Protein AF-A0A2R6PD02-F1 (afdb_monomer)

Radius of gyration: 25.53 Å; Cα contacts (8 Å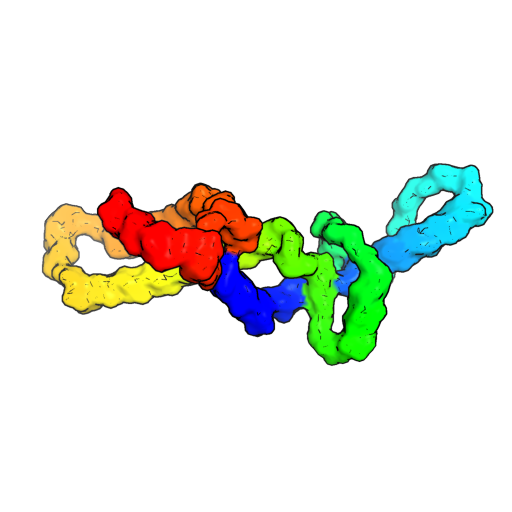, |Δi|>4): 92; chains: 1; bounding box: 47×50×81 Å

Organism: NCBI:txid98765

pLDDT: mean 80.09, std 15.16, range [42.97, 97.06]

Secondary structure (DSSP, 8-state):
-HHHHHHHIIIIIHHHHHHHSBTHHHHHHHHHHHHHHHHHHH--S---------TT--HHHHHHHTS--PPPPHHHHHHHHHS-SS--BSS-TT-HHHHHHHHHHHHHHHHHHHHHHHHHHIIIII--GGGGGSTTPPTTHHHHHHHHHHHHHHHHHHHHHHHHHHHHTTTT---S-GGGTHHHHHHHHHH-

Solvent-accessible surface area (backbone atoms only — not comparable to full-atom values): 11554 Å² total; per-residue (Å²): 108,46,69,62,49,54,53,42,36,75,78,47,45,47,64,50,42,12,69,71,37,36,37,70,37,47,49,58,57,54,51,49,52,54,52,46,52,56,49,44,75,76,40,96,62,98,70,79,90,79,82,83,76,64,93,85,60,52,75,62,40,61,57,51,49,71,52,92,68,74,92,79,56,73,65,60,59,52,52,51,68,72,42,91,60,81,59,54,38,54,68,55,81,87,34,65,69,57,42,53,52,52,51,51,51,52,51,54,52,48,50,51,53,52,47,54,52,53,51,48,50,40,56,74,74,70,53,68,71,72,57,69,74,41,93,84,50,58,87,63,41,72,59,50,54,51,52,52,53,64,67,44,48,64,60,56,45,64,72,48,43,65,57,52,54,38,43,54,69,61,70,65,74,74,80,92,54,62,79,82,70,31,67,66,50,55,57,52,66,74,73,108

Foldseek 3Di:
DQVVLVVCCVPPLQLVLLVQAFPVLQVLVVVLVVVVVVVCVVPVDPDDDDDDDDPPDDPSSPVSNPDDADDDDPVVVVVQVVPPPRGGHRHDSPHLVSVLVSVLVVQLVVQVVVCCVVVVCCVVPVDDPVVCVDPPRDDPNVVVVVVVSNVCSSVVSVVCSVVVSCVSVVVVVDDPDCVVPHPVVVVVVVVD

Sequence (192 aa):
MDLVLHLADEYVLDKVWAHLVPLSAFAASSANSSLLSASASAFNTSAHPILISDPSSSTWTNLVSYLPHPPLSPETFVSSAITSLPATSAWPRDYLLRQVISLSAITLIGIHVLYILFAYLSYRYIFNHEMMKHPKFLKNQVKLEIQTSLRAFPGMTVLTLPWFVAEARGHSKSYESVDEYGWAYLVFSIIL

Structure (mmCIF, N/CA/C/O backbone):
data_AF-A0A2R6PD02-F1
#
_entry.id   AF-A0A2R6PD02-F1
#
loop_
_atom_site.group_PDB
_atom_site.id
_atom_site.type_symbol
_atom_site.label_atom_id
_atom_site.label_alt_id
_atom_site.label_comp_id
_atom_site.label_asym_id
_atom_site.label_entity_id
_atom_site.label_seq_id
_atom_site.pdbx_PDB_ins_code
_atom_site.Cartn_x
_atom_site.Cartn_y
_atom_site.Cartn_z
_atom_site.occupancy
_atom_site.B_iso_or_equiv
_atom_site.auth_seq_id
_atom_site.auth_comp_id
_atom_site.auth_asym_id
_atom_site.auth_atom_id
_atom_site.pdbx_PDB_model_num
ATOM 1 N N . MET A 1 1 ? 8.813 -8.615 2.500 1.00 76.75 1 MET A N 1
ATOM 2 C CA . MET A 1 1 ? 7.942 -7.676 1.758 1.00 76.75 1 MET A CA 1
ATOM 3 C C . MET A 1 1 ? 7.860 -7.999 0.275 1.00 76.75 1 MET A C 1
ATOM 5 O O . MET A 1 1 ? 6.759 -7.956 -0.261 1.00 76.75 1 MET A O 1
ATOM 9 N N . ASP A 1 2 ? 8.972 -8.362 -0.366 1.00 81.88 2 ASP A N 1
ATOM 10 C CA . ASP A 1 2 ? 9.021 -8.651 -1.806 1.00 81.88 2 ASP A CA 1
ATOM 11 C C . ASP A 1 2 ? 8.020 -9.735 -2.255 1.00 81.88 2 ASP A C 1
ATOM 13 O O . ASP A 1 2 ? 7.162 -9.481 -3.091 1.00 81.88 2 ASP A O 1
ATOM 17 N N . LEU A 1 3 ? 7.991 -10.891 -1.582 1.00 84.38 3 LEU A N 1
ATOM 18 C CA . LEU A 1 3 ? 7.041 -11.972 -1.893 1.00 84.38 3 LEU A CA 1
ATOM 19 C C . LEU A 1 3 ? 5.570 -11.525 -1.858 1.00 84.38 3 LEU A C 1
ATOM 21 O O . LEU A 1 3 ? 4.777 -11.906 -2.716 1.00 84.38 3 LEU A O 1
ATOM 25 N N . VAL A 1 4 ? 5.197 -10.707 -0.868 1.00 84.88 4 VAL A N 1
ATOM 26 C CA . VAL A 1 4 ? 3.824 -10.190 -0.739 1.00 84.88 4 VAL A CA 1
ATOM 27 C C . VAL A 1 4 ? 3.510 -9.232 -1.884 1.00 84.88 4 VAL A C 1
ATOM 29 O O . VAL A 1 4 ? 2.402 -9.267 -2.414 1.00 84.88 4 VAL A O 1
ATOM 32 N N . LEU A 1 5 ? 4.477 -8.400 -2.276 1.00 84.75 5 LEU A N 1
ATOM 33 C CA . LEU A 1 5 ? 4.334 -7.481 -3.397 1.00 84.75 5 LEU A CA 1
ATOM 34 C C . LEU A 1 5 ? 4.214 -8.241 -4.723 1.00 84.75 5 LEU A C 1
ATOM 36 O O . LEU A 1 5 ? 3.289 -7.959 -5.475 1.00 84.75 5 LEU A O 1
ATOM 40 N N . HIS A 1 6 ? 5.059 -9.247 -4.962 1.00 86.62 6 HIS A N 1
ATOM 41 C CA . HIS A 1 6 ? 4.996 -10.090 -6.156 1.00 86.62 6 HIS A CA 1
ATOM 42 C C . HIS A 1 6 ? 3.639 -10.794 -6.280 1.00 86.62 6 HIS A C 1
ATOM 44 O O . HIS A 1 6 ? 3.003 -10.761 -7.333 1.00 86.62 6 HIS A O 1
ATOM 50 N N . LEU A 1 7 ? 3.155 -11.382 -5.180 1.00 87.56 7 LEU A N 1
ATOM 51 C CA . LEU A 1 7 ? 1.843 -12.024 -5.143 1.00 87.56 7 LEU A CA 1
ATOM 52 C C . LEU A 1 7 ? 0.720 -11.004 -5.390 1.00 87.56 7 LEU A C 1
ATOM 54 O O . LEU A 1 7 ? -0.203 -11.252 -6.163 1.00 87.56 7 LEU A O 1
ATOM 58 N N . ALA A 1 8 ? 0.792 -9.831 -4.762 1.00 85.81 8 ALA A N 1
ATOM 59 C CA . ALA A 1 8 ? -0.198 -8.783 -4.970 1.00 85.81 8 ALA A CA 1
ATOM 60 C C . ALA A 1 8 ? -0.193 -8.258 -6.415 1.00 85.81 8 ALA A C 1
ATOM 62 O O . ALA A 1 8 ? -1.273 -8.033 -6.967 1.00 85.81 8 ALA A O 1
ATOM 63 N N . ASP A 1 9 ? 0.981 -8.101 -7.031 1.00 86.88 9 ASP A N 1
ATOM 64 C CA . ASP A 1 9 ? 1.143 -7.715 -8.434 1.00 86.88 9 ASP A CA 1
ATOM 65 C C . ASP A 1 9 ? 0.484 -8.716 -9.375 1.00 86.88 9 ASP A C 1
ATOM 67 O O . ASP A 1 9 ? -0.332 -8.317 -10.206 1.00 86.88 9 ASP A O 1
ATOM 71 N N . GLU A 1 10 ? 0.751 -10.005 -9.186 1.00 86.81 10 GLU A N 1
ATOM 72 C CA . GLU A 1 10 ? 0.254 -11.065 -10.062 1.00 86.81 10 GLU A CA 1
ATOM 73 C C . GLU A 1 10 ? -1.275 -11.221 -10.026 1.00 86.81 10 GLU A C 1
ATOM 75 O O . GLU A 1 10 ? -1.915 -11.398 -11.066 1.00 86.81 10 GLU A O 1
ATOM 80 N N . TYR A 1 11 ? -1.895 -11.106 -8.848 1.00 85.56 11 TYR A N 1
ATOM 81 C CA . TYR A 1 11 ? -3.337 -11.346 -8.714 1.00 85.56 11 TYR A CA 1
ATOM 82 C C . TYR A 1 11 ? -4.201 -10.088 -8.865 1.00 85.56 11 TYR A C 1
ATOM 84 O O . TYR A 1 11 ? -5.320 -10.175 -9.398 1.00 85.56 11 TYR A O 1
ATOM 92 N N . VAL A 1 12 ? -3.716 -8.933 -8.393 1.00 88.00 12 VAL A N 1
ATOM 93 C CA . VAL A 1 12 ? -4.535 -7.724 -8.205 1.00 88.00 12 VAL A CA 1
ATOM 94 C C . VAL A 1 12 ? -3.908 -6.489 -8.845 1.00 88.00 12 VAL A C 1
ATOM 96 O O . VAL A 1 12 ? -4.555 -5.855 -9.681 1.00 88.00 12 VAL A O 1
ATOM 99 N N . LEU A 1 13 ? -2.685 -6.114 -8.461 1.00 86.12 13 LEU A N 1
ATOM 100 C CA . LEU A 1 13 ? -2.158 -4.789 -8.789 1.00 86.12 13 LEU A CA 1
ATOM 101 C C . LEU A 1 13 ? -1.856 -4.632 -10.276 1.00 86.12 13 LEU A C 1
ATOM 103 O O . LEU A 1 13 ? -2.091 -3.544 -10.788 1.00 86.12 13 LEU A O 1
ATOM 107 N N . ASP A 1 14 ? -1.434 -5.676 -10.996 1.00 85.75 14 ASP A N 1
ATOM 108 C CA . ASP A 1 14 ? -1.242 -5.568 -12.448 1.00 85.75 14 ASP A CA 1
ATOM 109 C C . ASP A 1 14 ? -2.532 -5.153 -13.162 1.00 85.75 14 ASP A C 1
ATOM 111 O O . ASP A 1 14 ? -2.499 -4.280 -14.025 1.00 85.75 14 ASP A O 1
ATOM 115 N N . LYS A 1 15 ? -3.684 -5.700 -12.752 1.00 85.50 15 LYS A N 1
ATOM 116 C CA . LYS A 1 15 ? -4.999 -5.348 -13.318 1.00 85.50 15 LYS A CA 1
ATOM 117 C C . LYS A 1 15 ? -5.428 -3.931 -12.943 1.00 85.50 15 LYS A C 1
ATOM 119 O O . LYS A 1 15 ? -6.071 -3.246 -13.734 1.00 85.50 15 LYS A O 1
ATOM 124 N N . VAL A 1 16 ? -5.089 -3.490 -11.734 1.00 87.62 16 VAL A N 1
ATOM 125 C CA . VAL A 1 16 ? -5.391 -2.130 -11.270 1.00 87.62 16 VAL A CA 1
ATOM 126 C C . VAL A 1 16 ? -4.532 -1.115 -12.024 1.00 87.62 16 VAL A C 1
ATOM 128 O O . VAL A 1 16 ? -5.061 -0.155 -12.579 1.00 87.62 16 VAL A O 1
ATOM 131 N N . TRP A 1 17 ? -3.223 -1.349 -12.114 1.00 87.25 17 TRP A N 1
ATOM 132 C CA . TRP A 1 17 ? -2.290 -0.476 -12.826 1.00 87.25 17 TRP A CA 1
ATOM 133 C C . TRP A 1 17 ? -2.552 -0.441 -14.330 1.00 87.25 17 TRP A C 1
ATOM 135 O O . TRP A 1 17 ? -2.496 0.633 -14.920 1.00 87.25 17 TRP A O 1
ATOM 145 N N . ALA A 1 18 ? -2.932 -1.571 -14.925 1.00 84.50 18 ALA A N 1
ATOM 146 C CA . ALA A 1 18 ? -3.422 -1.668 -16.298 1.00 84.50 18 ALA A CA 1
ATOM 147 C C . ALA A 1 18 ? -4.575 -0.702 -16.604 1.00 84.50 18 ALA A C 1
ATOM 149 O O . ALA A 1 18 ? -4.626 -0.098 -17.675 1.00 84.50 18 ALA A O 1
ATOM 150 N N . HIS A 1 19 ? -5.509 -0.558 -15.660 1.00 84.56 19 HIS A N 1
ATOM 151 C CA . HIS A 1 19 ? -6.671 0.310 -15.814 1.00 84.56 19 HIS A CA 1
ATOM 152 C C . HIS A 1 19 ? -6.355 1.778 -15.503 1.00 84.56 19 HIS A C 1
ATOM 154 O O . HIS A 1 19 ? -6.838 2.676 -16.190 1.00 84.56 19 HIS A O 1
ATOM 160 N N . LEU A 1 20 ? -5.538 2.030 -14.476 1.00 85.56 20 LEU A N 1
ATOM 161 C CA . LEU A 1 20 ? -5.174 3.384 -14.055 1.00 85.56 20 LEU A CA 1
ATOM 162 C C . LEU A 1 20 ? -4.210 4.057 -15.033 1.00 85.56 20 LEU A C 1
ATOM 164 O O . LEU A 1 20 ? -4.375 5.237 -15.336 1.00 85.56 20 LEU A O 1
ATOM 168 N N . VAL A 1 21 ? -3.218 3.310 -15.517 1.00 85.62 21 VAL A N 1
ATOM 169 C CA . VAL A 1 21 ? -2.123 3.800 -16.359 1.00 85.62 21 VAL A CA 1
ATOM 170 C C . VAL A 1 21 ? -2.012 2.902 -17.599 1.00 85.62 21 VAL A C 1
ATOM 172 O O . VAL A 1 21 ? -1.064 2.122 -17.728 1.00 85.62 21 VAL A O 1
ATOM 175 N N . PRO A 1 22 ? -2.990 2.966 -18.521 1.00 82.94 22 PRO A N 1
ATOM 176 C CA . PRO A 1 22 ? -2.972 2.123 -19.706 1.00 82.94 22 PRO A CA 1
ATOM 177 C C . PRO A 1 22 ? -1.841 2.540 -20.651 1.00 82.94 22 PRO A C 1
ATOM 179 O O . PRO A 1 22 ? -1.625 3.730 -20.890 1.00 82.94 22 PRO A O 1
ATOM 182 N N . LEU A 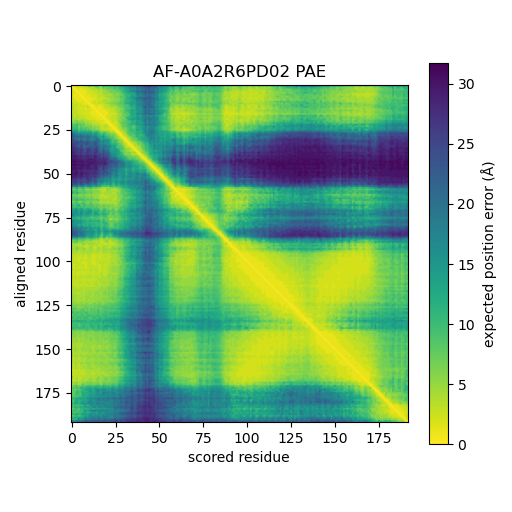1 23 ? -1.160 1.565 -21.264 1.00 75.31 23 LEU A N 1
ATOM 183 C CA . LEU A 1 23 ? -0.144 1.830 -22.296 1.00 75.31 23 LEU A CA 1
ATOM 184 C C . LEU A 1 23 ? -0.668 2.677 -23.464 1.00 75.31 23 LEU A C 1
ATOM 186 O O . LEU A 1 23 ? 0.078 3.468 -24.041 1.00 75.31 23 LEU A O 1
ATOM 190 N N . SER A 1 24 ? -1.953 2.547 -23.797 1.00 72.19 24 SER A N 1
ATOM 191 C CA . SER A 1 24 ? -2.582 3.301 -24.884 1.00 72.19 24 SER A CA 1
ATOM 192 C C . SER A 1 24 ? -2.555 4.816 -24.662 1.00 72.19 24 SER A C 1
ATOM 194 O O . SER A 1 24 ? -2.472 5.558 -25.638 1.00 72.19 24 SER A O 1
ATOM 196 N N . ALA A 1 25 ? -2.541 5.286 -23.406 1.00 74.62 25 ALA A N 1
ATOM 197 C CA . ALA A 1 25 ? -2.434 6.713 -23.096 1.00 74.62 25 ALA A CA 1
ATOM 198 C C . ALA A 1 25 ? -1.096 7.321 -23.547 1.00 74.62 25 ALA A C 1
ATOM 200 O O . ALA A 1 25 ? -1.031 8.507 -23.855 1.00 74.62 25 ALA A O 1
ATOM 201 N N . PHE A 1 26 ? -0.041 6.506 -23.622 1.00 75.12 26 PHE A N 1
ATOM 202 C CA . PHE A 1 26 ? 1.301 6.938 -24.021 1.00 75.12 26 PHE A CA 1
ATOM 203 C C . PHE A 1 26 ? 1.629 6.589 -25.476 1.00 75.12 26 PHE A C 1
ATOM 205 O O . PHE A 1 26 ? 2.533 7.190 -26.056 1.00 75.12 26 PHE A O 1
ATOM 212 N N . ALA A 1 27 ? 0.875 5.670 -26.091 1.00 66.81 27 ALA A N 1
ATOM 213 C CA . ALA A 1 27 ? 1.005 5.328 -27.507 1.00 66.81 27 ALA A CA 1
ATOM 214 C C . ALA A 1 27 ? 0.715 6.531 -28.426 1.00 66.81 27 ALA A C 1
ATOM 216 O O . ALA A 1 27 ? 1.397 6.727 -29.428 1.00 66.81 27 ALA A O 1
ATOM 217 N N . ALA A 1 28 ? -0.255 7.380 -28.063 1.00 61.94 28 ALA A N 1
ATOM 218 C CA . ALA A 1 28 ? -0.540 8.613 -28.801 1.00 61.94 28 ALA A CA 1
ATOM 219 C C . ALA A 1 28 ? 0.625 9.620 -28.713 1.00 61.94 28 ALA A C 1
ATOM 221 O O . ALA A 1 28 ? 0.991 10.251 -29.704 1.00 61.94 28 ALA A O 1
ATOM 222 N N . SER A 1 29 ? 1.269 9.724 -27.547 1.00 59.59 29 SER A N 1
ATOM 223 C CA . SER A 1 29 ? 2.424 10.603 -27.327 1.00 59.59 29 SER A CA 1
ATOM 224 C C . SER A 1 29 ? 3.671 10.148 -28.099 1.00 59.59 29 SER A C 1
ATOM 226 O O . SER A 1 29 ? 4.399 10.986 -28.634 1.00 59.59 29 SER A O 1
ATOM 228 N N . SER A 1 30 ? 3.918 8.836 -28.200 1.00 57.84 30 SER A N 1
ATOM 229 C CA . SER A 1 30 ? 5.043 8.278 -28.973 1.00 57.84 30 SER A CA 1
ATOM 230 C C . SER A 1 30 ? 4.805 8.304 -30.491 1.00 57.84 30 SER A C 1
ATOM 232 O O . SER A 1 30 ? 5.732 8.545 -31.271 1.00 57.84 30 SER A O 1
ATOM 234 N N . ALA A 1 31 ? 3.559 8.129 -30.936 1.00 55.97 31 ALA A N 1
ATOM 235 C CA . ALA A 1 31 ? 3.175 8.346 -32.330 1.00 55.97 31 ALA A CA 1
ATOM 236 C C . ALA A 1 31 ? 3.370 9.817 -32.738 1.00 55.97 31 ALA A C 1
ATOM 238 O O . ALA A 1 31 ? 3.934 10.102 -33.794 1.00 55.97 31 ALA A O 1
ATOM 239 N N . ASN A 1 3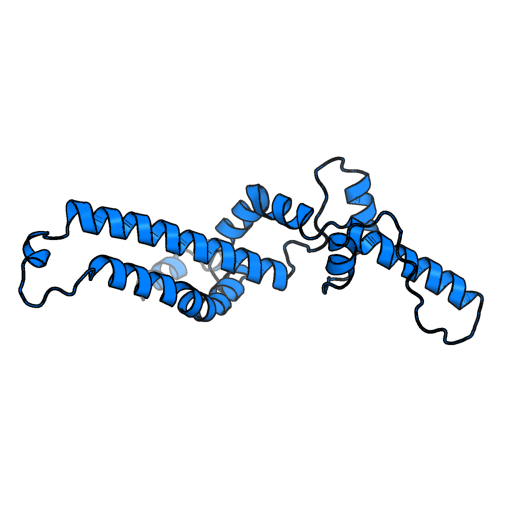2 ? 3.008 10.758 -31.863 1.00 55.16 32 ASN A N 1
ATOM 240 C CA . ASN A 1 32 ? 3.228 12.181 -32.103 1.00 55.16 32 ASN A CA 1
ATOM 241 C C . ASN A 1 32 ? 4.718 12.547 -32.132 1.00 55.16 32 ASN A C 1
ATOM 243 O O . ASN A 1 32 ? 5.107 13.359 -32.962 1.00 55.16 32 ASN A O 1
ATOM 247 N N . SER A 1 33 ? 5.578 11.951 -31.296 1.00 56.06 33 SER A N 1
ATOM 248 C CA . SER A 1 33 ? 7.022 12.243 -31.318 1.00 56.06 33 SER A CA 1
ATOM 249 C C . SER A 1 33 ? 7.746 11.668 -32.544 1.00 56.06 33 SER A C 1
ATOM 251 O O . SER A 1 33 ? 8.675 12.301 -33.046 1.00 56.06 33 SER A O 1
ATOM 253 N N . SER A 1 34 ? 7.307 10.517 -33.063 1.00 57.44 34 SER A N 1
ATOM 254 C CA . SER A 1 34 ? 7.838 9.912 -34.298 1.00 57.44 34 SER A CA 1
ATOM 255 C C . SER A 1 34 ? 7.341 10.604 -35.573 1.00 57.44 34 SER A C 1
ATOM 257 O O . SER A 1 34 ? 8.118 10.811 -36.503 1.00 57.44 34 SER A O 1
ATOM 259 N N . LEU A 1 35 ? 6.081 11.049 -35.606 1.00 53.81 35 LEU A N 1
ATOM 260 C CA . LEU A 1 35 ? 5.574 11.925 -36.668 1.00 53.81 35 LEU A CA 1
ATOM 261 C C . LEU A 1 35 ? 6.202 13.324 -36.599 1.00 53.81 35 LEU A C 1
ATOM 263 O O . LEU A 1 35 ? 6.523 13.903 -37.636 1.00 53.81 35 LEU A O 1
ATOM 267 N N . LEU A 1 36 ? 6.449 13.854 -35.397 1.00 51.28 36 LEU A N 1
ATOM 268 C CA . LEU A 1 36 ? 7.130 15.133 -35.202 1.00 51.28 36 LEU A CA 1
ATOM 269 C C . LEU A 1 36 ? 8.602 15.053 -35.622 1.00 51.28 36 LEU A C 1
ATOM 271 O O . LEU A 1 36 ? 9.058 15.963 -36.301 1.00 51.28 36 LEU A O 1
ATOM 275 N N . SER A 1 37 ? 9.333 13.976 -35.314 1.00 56.22 37 SER A N 1
ATOM 276 C CA . SER A 1 37 ? 10.716 13.795 -35.786 1.00 56.22 37 SER A CA 1
ATOM 277 C C . SER A 1 37 ? 10.794 13.576 -37.302 1.00 56.22 37 SER A C 1
ATOM 279 O O . SER A 1 37 ? 11.671 14.147 -37.952 1.00 56.22 37 SER A O 1
ATOM 281 N N . ALA A 1 38 ? 9.834 12.853 -37.888 1.00 53.09 38 ALA A N 1
ATOM 282 C CA . ALA A 1 38 ? 9.697 12.732 -39.338 1.00 53.09 38 ALA A CA 1
ATOM 283 C C . ALA A 1 38 ? 9.388 14.093 -39.998 1.00 53.09 38 ALA A C 1
ATOM 285 O O . ALA A 1 38 ? 10.018 14.453 -40.991 1.00 53.09 38 ALA A O 1
ATOM 286 N N . SER A 1 39 ? 8.496 14.901 -39.417 1.00 54.19 39 SER A N 1
ATOM 287 C CA . SER A 1 39 ? 8.162 16.243 -39.924 1.00 54.19 39 SER A CA 1
ATOM 288 C C . SER A 1 39 ? 9.274 17.282 -39.701 1.00 54.19 39 SER A C 1
ATOM 290 O O . SER A 1 39 ? 9.529 18.100 -40.582 1.00 54.19 39 SER A O 1
ATOM 292 N N . ALA A 1 40 ? 10.008 17.208 -38.587 1.00 51.06 40 ALA A N 1
ATOM 293 C CA . ALA A 1 40 ? 11.158 18.061 -38.279 1.00 51.06 40 ALA A CA 1
ATOM 294 C C . ALA A 1 40 ? 12.380 17.722 -39.146 1.00 51.06 40 ALA A C 1
ATOM 296 O O . ALA A 1 40 ? 13.172 18.603 -39.467 1.00 51.06 40 ALA A O 1
ATOM 297 N N . SER A 1 41 ? 12.513 16.468 -39.597 1.00 52.69 41 SER A N 1
ATOM 298 C CA . SER A 1 41 ? 13.503 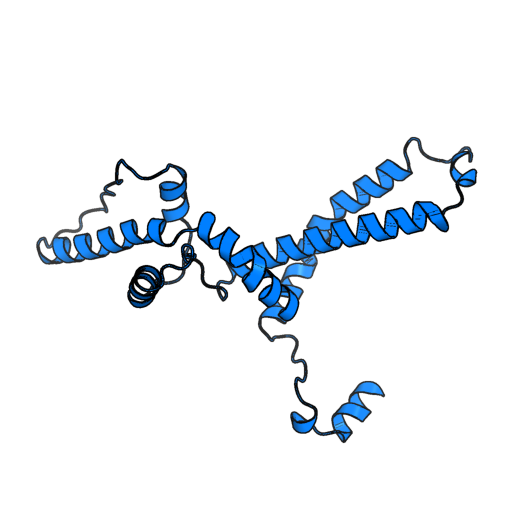16.102 -40.620 1.00 52.69 41 SER A CA 1
ATOM 299 C C . SER A 1 41 ? 13.174 16.674 -42.010 1.00 52.69 41 SER A C 1
ATOM 301 O O . SER A 1 41 ? 14.075 16.845 -42.828 1.00 52.69 41 SER A O 1
ATOM 303 N N . ALA A 1 42 ? 11.906 17.029 -42.260 1.00 54.69 42 ALA A N 1
ATOM 304 C CA . ALA A 1 42 ? 11.451 17.682 -43.489 1.00 54.69 42 ALA A CA 1
ATOM 305 C C . ALA A 1 42 ? 11.428 19.224 -43.397 1.00 54.69 42 ALA A C 1
ATOM 307 O O . ALA A 1 42 ? 11.513 19.894 -44.425 1.00 54.69 42 ALA A O 1
ATOM 308 N N . PHE A 1 43 ? 11.355 19.802 -42.192 1.00 54.78 43 PHE A N 1
ATOM 309 C CA . PHE A 1 43 ? 11.365 21.249 -41.958 1.00 54.78 43 PHE A CA 1
ATOM 310 C C . PHE A 1 43 ? 12.377 21.623 -40.872 1.00 54.78 43 PHE A C 1
ATOM 312 O O . PHE A 1 43 ? 12.148 21.443 -39.679 1.00 54.78 43 PHE A O 1
ATOM 319 N N . ASN A 1 44 ? 13.500 22.196 -41.304 1.00 55.59 44 ASN A N 1
ATOM 320 C CA . ASN A 1 44 ? 14.622 22.616 -40.467 1.00 55.59 44 ASN A CA 1
ATOM 321 C C . ASN A 1 44 ? 14.302 23.917 -39.698 1.00 55.59 44 ASN A C 1
ATOM 323 O O . ASN A 1 44 ? 14.907 24.966 -39.928 1.00 55.59 44 ASN A O 1
ATOM 327 N N . THR A 1 45 ? 13.277 23.911 -38.845 1.00 45.47 45 THR A N 1
ATOM 328 C CA . THR A 1 45 ? 12.896 25.077 -38.036 1.00 45.47 45 THR A CA 1
ATOM 329 C C . THR A 1 45 ? 12.355 24.623 -36.687 1.00 45.47 45 THR A C 1
ATOM 331 O O . THR A 1 45 ? 11.509 23.739 -36.607 1.00 45.47 45 THR A O 1
ATOM 334 N N . SER A 1 46 ? 12.866 25.233 -35.619 1.00 51.06 46 SER A N 1
ATOM 335 C CA . SER A 1 46 ? 12.479 25.020 -34.225 1.00 51.06 46 SER A CA 1
ATOM 336 C C . SER A 1 46 ? 11.008 25.385 -33.996 1.00 51.06 46 SER A C 1
ATOM 338 O O . SER A 1 46 ? 10.691 26.499 -33.579 1.00 51.06 46 SER A O 1
ATOM 340 N N . ALA A 1 47 ? 10.102 24.463 -34.308 1.00 45.50 47 ALA A N 1
ATOM 341 C CA . ALA A 1 47 ? 8.686 24.594 -34.019 1.00 45.50 47 ALA A CA 1
ATOM 342 C C . ALA A 1 47 ? 8.394 24.018 -32.628 1.00 45.50 47 ALA A C 1
ATOM 344 O O . ALA A 1 47 ? 8.716 22.870 -32.320 1.00 45.50 47 ALA A O 1
ATOM 345 N N . HIS A 1 48 ? 7.791 24.848 -31.780 1.00 42.97 48 HIS A N 1
ATOM 346 C CA . HIS A 1 48 ? 7.266 24.449 -30.481 1.00 42.97 48 HIS A CA 1
ATOM 347 C C . HIS A 1 48 ? 6.202 23.347 -30.643 1.00 42.97 48 HIS A C 1
ATOM 349 O O . HIS A 1 48 ? 5.443 23.374 -31.615 1.00 42.97 48 HIS A O 1
ATOM 355 N N . PRO A 1 49 ? 6.131 22.381 -29.709 1.00 46.59 49 PRO A N 1
ATOM 356 C CA . PRO A 1 49 ? 5.286 21.203 -29.855 1.00 46.59 49 PRO A CA 1
ATOM 357 C C . PRO A 1 49 ? 3.803 21.597 -29.858 1.00 46.59 49 PRO A C 1
ATOM 359 O O . PRO A 1 49 ? 3.275 22.060 -28.848 1.00 46.59 49 PRO A O 1
ATOM 362 N N . ILE A 1 50 ? 3.123 21.395 -30.988 1.00 46.28 50 ILE A N 1
ATOM 363 C CA . ILE A 1 50 ? 1.661 21.454 -31.072 1.00 46.28 50 ILE A CA 1
ATOM 364 C C . ILE A 1 50 ? 1.133 20.049 -30.779 1.00 46.28 50 ILE A C 1
ATOM 366 O O . ILE A 1 50 ? 1.370 19.109 -31.535 1.00 46.28 50 ILE A O 1
ATOM 370 N N . LEU A 1 51 ? 0.435 19.911 -29.652 1.00 49.28 51 LEU A N 1
ATOM 371 C CA . LEU A 1 51 ? -0.249 18.687 -29.245 1.00 49.28 51 LEU A CA 1
ATOM 372 C C . LEU A 1 51 ? -1.560 18.553 -30.029 1.00 49.28 51 LEU A C 1
ATOM 374 O O . LEU A 1 51 ? -2.489 19.332 -29.826 1.00 49.28 51 LEU A O 1
ATOM 378 N N . ILE A 1 52 ? -1.646 17.552 -30.905 1.00 47.84 52 ILE A N 1
ATOM 379 C CA . ILE A 1 52 ? -2.916 17.116 -31.489 1.00 47.84 52 ILE A CA 1
ATOM 380 C C . ILE A 1 52 ? -3.559 16.166 -30.477 1.00 47.84 52 ILE A C 1
ATOM 382 O O . ILE A 1 52 ? -3.118 15.030 -30.301 1.00 47.84 52 ILE A O 1
ATOM 386 N N . SER A 1 53 ? -4.569 16.666 -29.769 1.00 45.12 53 SER A N 1
ATOM 387 C CA . SER A 1 53 ? -5.454 15.875 -28.919 1.00 45.12 53 SER A CA 1
ATOM 388 C C . SER A 1 53 ? -6.385 15.039 -29.798 1.00 45.12 53 SER A C 1
ATOM 390 O O . SER A 1 53 ? -7.186 15.603 -30.546 1.00 45.12 53 SER A O 1
ATOM 392 N N . ASP A 1 54 ? -6.305 13.713 -29.701 1.00 49.88 54 ASP A N 1
ATOM 393 C CA . ASP A 1 54 ? -7.287 12.820 -30.318 1.00 49.88 54 ASP A CA 1
ATOM 394 C C . ASP A 1 54 ? -8.677 13.081 -29.685 1.00 49.88 54 ASP A C 1
ATOM 396 O O . ASP A 1 54 ? -8.815 12.934 -28.462 1.00 49.88 54 ASP A O 1
ATOM 400 N N . PRO A 1 55 ? -9.706 13.504 -30.448 1.00 54.00 55 PRO A N 1
ATOM 401 C CA . PRO A 1 55 ? -11.006 13.927 -29.909 1.00 54.00 55 PRO A CA 1
ATOM 402 C C . PRO A 1 55 ? -11.825 12.793 -29.264 1.00 54.00 55 PRO A C 1
ATOM 404 O O . PRO A 1 55 ? -12.841 13.062 -28.626 1.00 54.00 55 PRO A O 1
ATOM 407 N N . SER A 1 56 ? -11.384 11.539 -29.396 1.00 55.50 56 SER A N 1
ATOM 408 C CA . SER A 1 56 ? -11.936 10.343 -28.737 1.00 55.50 56 SER A CA 1
ATOM 409 C C . SER A 1 56 ? -11.309 10.016 -27.376 1.00 55.50 56 SER A C 1
ATOM 411 O O . SER A 1 56 ? -11.758 9.087 -26.699 1.00 55.50 56 SER A O 1
ATOM 413 N N . SER A 1 57 ? -10.266 10.737 -26.960 1.00 60.97 57 SER A N 1
ATOM 414 C CA . SER A 1 57 ? -9.530 10.421 -25.734 1.00 60.97 57 SER A CA 1
ATOM 415 C C . SER A 1 57 ? -10.265 10.911 -24.482 1.00 60.97 57 SER A C 1
ATOM 417 O O . SER A 1 57 ? -10.669 12.068 -24.368 1.00 60.97 57 SER A O 1
ATOM 419 N N . SER A 1 58 ? -10.450 10.018 -23.506 1.00 74.00 58 SER A N 1
ATOM 420 C CA . SER A 1 58 ? -11.051 10.388 -22.222 1.00 74.00 58 SER A CA 1
ATOM 421 C C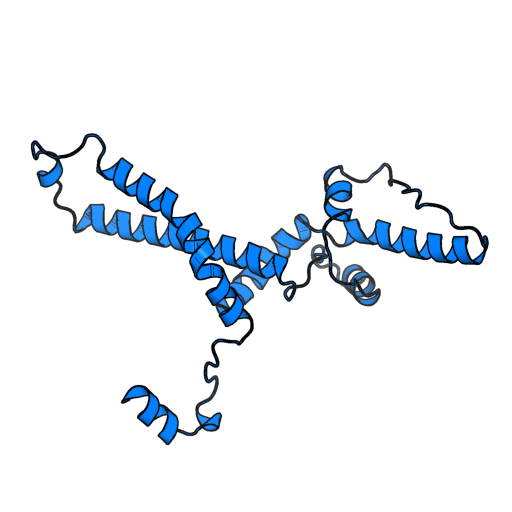 . SER A 1 58 ? -10.211 11.464 -21.513 1.00 74.00 58 SER A C 1
ATOM 423 O O . SER A 1 58 ? -8.987 11.516 -21.666 1.00 74.00 58 SER A O 1
ATOM 425 N N . THR A 1 59 ? -10.840 12.320 -20.699 1.00 82.88 59 THR A N 1
ATOM 426 C CA . THR A 1 59 ? -10.127 13.322 -19.875 1.00 82.88 59 THR A CA 1
ATOM 427 C C . THR A 1 59 ? -9.053 12.675 -18.998 1.00 82.88 59 THR A C 1
ATOM 429 O O . THR A 1 59 ? -7.988 13.253 -18.791 1.00 82.88 59 THR A O 1
ATOM 432 N N . TRP A 1 60 ? -9.301 11.440 -18.552 1.00 80.50 60 TRP A N 1
ATOM 433 C CA . TRP A 1 60 ? -8.344 10.625 -17.814 1.00 80.50 60 TRP A CA 1
ATOM 434 C C . TRP A 1 60 ? -7.120 10.246 -18.653 1.00 80.50 60 TRP A C 1
ATOM 436 O O . TRP A 1 60 ? -5.998 10.417 -18.196 1.00 80.50 60 TRP A O 1
ATOM 446 N N . THR A 1 61 ? -7.310 9.802 -19.897 1.00 78.38 61 THR A N 1
ATOM 447 C CA . THR A 1 61 ? -6.209 9.457 -20.814 1.00 78.38 61 THR A CA 1
ATOM 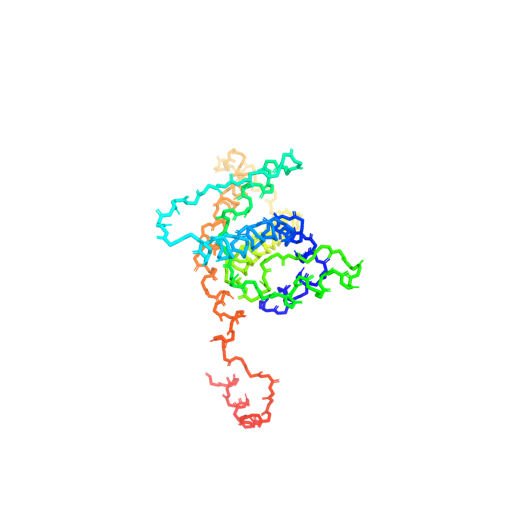448 C C . THR A 1 61 ? -5.290 10.655 -21.060 1.00 78.38 61 THR A C 1
ATOM 450 O O . THR A 1 61 ? -4.070 10.505 -21.025 1.00 78.38 61 THR A O 1
ATOM 453 N N . ASN A 1 62 ? -5.865 11.851 -21.226 1.00 81.06 62 ASN A N 1
ATOM 454 C CA . ASN A 1 62 ? -5.087 13.083 -21.352 1.00 81.06 62 ASN A CA 1
ATOM 455 C C . ASN A 1 62 ? -4.281 13.381 -20.080 1.00 81.06 62 ASN A C 1
ATOM 457 O O . ASN A 1 62 ? -3.093 13.668 -20.176 1.00 81.06 62 ASN A O 1
ATOM 461 N N . LEU A 1 63 ? -4.871 13.249 -18.887 1.00 82.56 63 LEU A N 1
ATOM 462 C CA . LEU A 1 63 ? -4.144 13.450 -17.625 1.00 82.56 63 LEU A CA 1
ATOM 463 C C . LEU A 1 63 ? -3.020 12.425 -17.421 1.00 82.56 63 LEU A C 1
ATOM 465 O O . LEU A 1 63 ? -1.911 12.795 -17.040 1.00 82.56 63 LEU A O 1
ATOM 469 N N . VAL A 1 64 ? -3.294 11.151 -17.704 1.00 84.19 64 VAL A N 1
ATOM 470 C CA . VAL A 1 64 ? -2.325 10.055 -17.566 1.00 84.19 64 VAL A CA 1
ATOM 471 C C . VAL A 1 64 ? -1.131 10.251 -18.496 1.00 84.19 64 VAL A C 1
ATOM 473 O O . VAL A 1 64 ? -0.010 9.964 -18.089 1.00 84.19 64 VAL A O 1
ATOM 476 N N . SER A 1 65 ? -1.338 10.801 -19.695 1.00 78.38 65 SER A N 1
ATOM 477 C CA . SER A 1 65 ? -0.263 11.043 -20.668 1.00 78.38 65 SER A CA 1
ATOM 478 C C . SER A 1 65 ? 0.852 11.969 -20.154 1.00 78.38 65 SER A C 1
ATOM 480 O O . SER A 1 65 ? 1.983 11.886 -20.631 1.00 78.38 65 SER A O 1
ATOM 482 N N . TYR A 1 66 ? 0.561 12.807 -19.151 1.00 81.38 66 TYR A N 1
ATOM 483 C CA . TYR A 1 66 ? 1.531 13.708 -18.521 1.00 81.38 66 TYR A CA 1
ATOM 484 C C . TYR A 1 66 ? 2.296 13.078 -17.350 1.00 81.38 66 TYR A C 1
ATOM 486 O O . TYR A 1 66 ? 3.206 13.709 -16.807 1.00 81.38 66 TYR A O 1
ATOM 494 N N . LEU A 1 67 ? 1.932 11.867 -16.916 1.00 84.44 67 LEU A N 1
ATOM 495 C CA . LEU A 1 67 ? 2.613 11.213 -15.804 1.00 84.44 67 LEU A CA 1
ATOM 496 C C . LEU A 1 67 ? 4.055 10.849 -16.187 1.00 84.44 67 LEU A C 1
ATOM 498 O O . LEU A 1 67 ? 4.303 10.418 -17.316 1.00 84.44 67 LEU A O 1
ATOM 502 N N . PRO A 1 68 ? 5.014 10.961 -15.248 1.00 82.62 68 PRO A N 1
ATOM 503 C CA . PRO A 1 68 ? 6.370 10.501 -15.494 1.00 82.62 68 PRO A CA 1
ATOM 504 C C . PRO A 1 68 ? 6.348 8.993 -15.751 1.00 82.62 68 PRO A C 1
ATOM 506 O O . PRO A 1 68 ? 5.721 8.227 -15.015 1.00 82.62 68 PRO A O 1
ATOM 509 N N . HIS A 1 69 ? 7.033 8.561 -16.802 1.00 80.19 69 HIS A N 1
ATOM 510 C CA . HIS A 1 69 ? 7.129 7.156 -17.171 1.00 80.19 69 HIS A CA 1
ATOM 511 C C . HIS A 1 69 ? 8.567 6.816 -17.592 1.00 80.19 69 HIS A C 1
ATOM 513 O O . HIS A 1 69 ? 9.297 7.692 -18.066 1.00 80.19 69 HIS A O 1
ATOM 519 N N . PRO A 1 70 ? 9.012 5.561 -17.409 1.00 79.38 70 PRO A N 1
ATOM 520 C CA . PRO A 1 70 ? 10.275 5.102 -17.977 1.00 79.38 70 PRO A CA 1
ATOM 521 C C . PRO A 1 70 ? 10.207 5.082 -19.516 1.00 79.38 70 PRO A C 1
ATOM 523 O O . PRO A 1 70 ? 9.108 5.084 -20.082 1.00 79.38 70 PRO A O 1
ATOM 526 N N . PRO A 1 71 ? 11.354 5.069 -20.221 1.00 75.25 71 PRO A N 1
ATOM 527 C CA . PRO A 1 71 ? 11.366 4.976 -21.677 1.00 75.25 71 PRO A CA 1
ATOM 528 C C . PRO A 1 71 ? 10.656 3.692 -22.127 1.00 75.25 71 PRO A C 1
ATOM 530 O O . PRO A 1 71 ? 11.067 2.587 -21.777 1.00 75.25 71 PRO A O 1
ATOM 533 N N . LEU A 1 72 ? 9.569 3.849 -22.885 1.00 73.50 72 LEU A N 1
ATOM 534 C CA . LEU A 1 72 ? 8.774 2.741 -23.408 1.00 73.50 72 LEU A CA 1
ATOM 535 C C . LEU A 1 72 ? 9.411 2.266 -24.717 1.00 73.50 72 LEU A C 1
ATOM 537 O O . LEU A 1 72 ? 9.498 3.033 -25.678 1.00 73.50 72 LEU A O 1
ATOM 541 N N . SER A 1 73 ? 9.886 1.022 -24.760 1.00 70.88 73 SER A N 1
ATOM 542 C CA . SER A 1 73 ? 10.455 0.444 -25.978 1.00 70.88 73 SER A CA 1
ATOM 543 C C . SER A 1 73 ? 9.344 -0.011 -26.936 1.00 70.88 73 SER A C 1
ATOM 545 O O . SER A 1 73 ? 8.295 -0.475 -26.480 1.00 70.88 73 SER A O 1
ATOM 547 N N . PRO A 1 74 ? 9.548 0.079 -28.264 1.00 66.00 74 PRO A N 1
ATOM 548 C CA . PRO A 1 74 ? 8.556 -0.341 -29.262 1.00 66.00 74 PRO A CA 1
ATOM 549 C C . PRO A 1 74 ? 8.111 -1.805 -29.089 1.00 66.00 74 PRO A C 1
ATOM 551 O O . PRO A 1 74 ? 6.946 -2.127 -29.307 1.00 66.00 74 PRO A O 1
ATOM 554 N N . GLU A 1 75 ? 8.998 -2.663 -28.583 1.00 66.25 75 GLU A N 1
ATOM 555 C CA . GLU A 1 75 ? 8.730 -4.069 -28.244 1.00 66.25 75 GLU A CA 1
ATOM 556 C C . GLU A 1 75 ? 7.576 -4.251 -27.241 1.00 66.25 75 GLU A C 1
ATOM 558 O O . GLU A 1 75 ? 6.816 -5.219 -27.322 1.00 66.25 75 GLU A O 1
ATOM 563 N N . THR A 1 76 ? 7.403 -3.314 -26.300 1.00 69.62 76 THR A N 1
ATOM 564 C CA . THR A 1 76 ? 6.329 -3.388 -25.290 1.00 69.62 76 THR A CA 1
ATOM 565 C C . THR A 1 76 ? 4.949 -3.153 -25.901 1.00 69.62 76 THR A C 1
ATOM 567 O O . THR A 1 76 ? 3.977 -3.797 -25.499 1.00 69.62 76 THR A O 1
ATOM 570 N N . PHE A 1 77 ? 4.863 -2.297 -26.923 1.00 67.75 77 PHE A N 1
ATOM 571 C CA . PHE A 1 77 ? 3.634 -2.046 -27.678 1.00 67.75 77 PHE A CA 1
ATOM 572 C C . PHE A 1 77 ? 3.286 -3.222 -28.596 1.00 67.75 77 PHE A C 1
ATOM 574 O O . PHE A 1 77 ? 2.123 -3.604 -28.703 1.00 67.75 77 PHE A O 1
ATOM 581 N N . VAL A 1 78 ? 4.292 -3.847 -29.213 1.00 66.88 78 VAL A N 1
ATOM 582 C CA . VAL A 1 78 ? 4.098 -5.043 -30.048 1.00 66.88 78 VAL A CA 1
ATOM 583 C C . VAL A 1 78 ? 3.662 -6.237 -29.193 1.00 66.88 78 VAL A C 1
ATOM 585 O O . VAL A 1 78 ? 2.686 -6.909 -29.519 1.00 66.88 78 VAL A O 1
ATOM 588 N N . SER A 1 79 ? 4.308 -6.457 -28.046 1.00 65.50 79 SER A N 1
ATOM 589 C CA . SER A 1 79 ? 3.968 -7.556 -27.129 1.00 65.50 79 SER A CA 1
ATOM 590 C C . SER A 1 79 ? 2.549 -7.444 -26.564 1.00 65.50 79 SER A C 1
ATOM 592 O O . SER A 1 79 ? 1.856 -8.455 -26.431 1.00 65.50 79 SER A O 1
ATOM 594 N N . SER A 1 80 ? 2.096 -6.220 -26.269 1.00 62.66 80 SER A N 1
ATOM 595 C CA . SER A 1 80 ? 0.728 -5.954 -25.804 1.00 62.66 80 SER A CA 1
ATOM 596 C C . SER A 1 80 ? -0.322 -6.045 -26.917 1.00 62.66 80 SER A C 1
ATOM 598 O O . SER A 1 80 ? -1.468 -6.371 -26.629 1.00 62.66 80 SER A O 1
ATOM 600 N N . ALA A 1 81 ? 0.051 -5.831 -28.183 1.00 62.41 81 ALA A N 1
ATOM 601 C CA . ALA A 1 81 ? -0.840 -6.050 -29.325 1.00 62.41 81 ALA A CA 1
ATOM 602 C C . ALA A 1 81 ? -1.008 -7.541 -29.679 1.00 62.41 81 ALA A C 1
ATOM 604 O O . ALA A 1 81 ? -2.092 -7.960 -30.082 1.00 62.41 81 ALA A O 1
ATOM 605 N N . ILE A 1 82 ? 0.053 -8.345 -29.534 1.00 63.97 82 ILE A N 1
ATOM 606 C CA . ILE A 1 82 ? 0.046 -9.786 -29.852 1.00 63.97 82 ILE A CA 1
ATOM 607 C C . ILE A 1 82 ? -0.648 -10.595 -28.752 1.00 63.97 82 ILE A C 1
ATOM 609 O O . ILE A 1 82 ? -1.371 -11.554 -29.023 1.00 63.97 82 ILE A O 1
ATOM 613 N N . THR A 1 83 ? -0.423 -10.215 -27.498 1.00 59.19 83 THR A N 1
ATOM 614 C CA . THR A 1 83 ? -0.964 -10.925 -26.346 1.00 59.19 83 THR A CA 1
ATOM 615 C C . THR A 1 83 ? -2.331 -10.333 -26.028 1.00 59.19 83 THR A C 1
ATOM 617 O O . THR A 1 83 ? -2.411 -9.315 -25.354 1.00 59.19 83 THR A O 1
ATOM 620 N N . SER A 1 84 ? -3.422 -10.959 -26.476 1.00 52.22 84 SER A N 1
ATOM 621 C CA . SER A 1 84 ? -4.815 -10.549 -26.196 1.00 52.22 84 SER A CA 1
ATOM 622 C C . SER A 1 84 ? -5.226 -10.619 -24.704 1.00 52.22 84 SER A C 1
ATOM 624 O O . SER A 1 84 ? -6.404 -10.783 -24.383 1.00 52.22 84 SER A O 1
ATOM 626 N N . LEU A 1 85 ? -4.256 -10.579 -23.789 1.00 50.38 85 LEU A N 1
ATOM 627 C CA . LEU A 1 85 ? -4.403 -10.485 -22.341 1.00 50.38 85 LEU A CA 1
ATOM 628 C C . LEU A 1 85 ? -4.730 -9.035 -21.937 1.00 50.38 85 LEU A C 1
ATOM 630 O O . LEU A 1 85 ? -4.509 -8.110 -22.720 1.00 50.38 85 LEU A O 1
ATOM 634 N N . PRO A 1 86 ? -5.315 -8.814 -20.744 1.00 52.56 86 PRO A N 1
ATOM 635 C CA . PRO A 1 86 ? -5.810 -7.499 -20.356 1.00 52.56 86 PRO A CA 1
ATOM 636 C C . PRO A 1 86 ? -4.690 -6.455 -20.387 1.00 52.56 86 PRO A C 1
ATOM 638 O O . PRO A 1 86 ? -3.576 -6.727 -19.954 1.00 52.56 86 PRO A O 1
ATOM 641 N N . ALA A 1 87 ? -5.044 -5.279 -20.915 1.00 61.25 87 ALA A N 1
ATOM 642 C CA . ALA A 1 87 ? -4.247 -4.063 -21.068 1.00 61.25 87 ALA A CA 1
ATOM 643 C C . ALA A 1 87 ? -2.967 -4.029 -20.219 1.00 61.25 87 ALA A C 1
ATOM 645 O O . ALA A 1 87 ? -3.024 -3.900 -19.007 1.00 61.25 87 ALA A O 1
ATOM 646 N N . THR A 1 88 ? -1.792 -4.103 -20.834 1.00 71.81 88 THR A N 1
ATOM 647 C CA . THR A 1 88 ? -0.540 -3.936 -20.090 1.00 71.81 88 THR A CA 1
ATOM 648 C C . THR A 1 88 ? -0.430 -2.493 -19.564 1.00 71.81 88 THR A C 1
ATOM 650 O O . THR A 1 88 ? -0.775 -1.532 -20.259 1.00 71.81 88 THR A O 1
ATOM 653 N N . SER A 1 89 ? 0.017 -2.339 -18.313 1.00 81.88 89 SER A N 1
ATOM 654 C CA . SER A 1 89 ? 0.285 -1.037 -17.679 1.00 81.88 89 SER A CA 1
ATOM 655 C C . SER A 1 89 ? 1.508 -0.360 -18.301 1.00 81.88 89 SER A C 1
ATOM 657 O O . SER A 1 89 ? 2.494 -1.031 -18.607 1.00 81.88 89 SER A O 1
ATOM 659 N N . ALA A 1 90 ? 1.490 0.971 -18.422 1.00 81.81 90 ALA A N 1
ATOM 660 C CA . ALA A 1 90 ? 2.666 1.727 -18.862 1.00 81.81 90 ALA A CA 1
ATOM 661 C C . ALA A 1 90 ? 3.779 1.794 -17.811 1.00 81.81 90 ALA A C 1
ATOM 663 O O . ALA A 1 90 ? 4.936 2.052 -18.142 1.00 81.81 90 ALA A O 1
ATOM 664 N N . TRP A 1 91 ? 3.449 1.563 -16.540 1.00 85.75 91 TRP A N 1
ATOM 665 C CA . TRP A 1 91 ? 4.437 1.481 -15.472 1.00 85.75 91 TRP A CA 1
ATOM 666 C C . TRP A 1 91 ? 4.875 0.028 -15.252 1.00 85.75 91 TRP A C 1
ATOM 668 O O . TRP A 1 91 ? 4.062 -0.781 -14.776 1.00 85.75 91 TRP A O 1
ATOM 678 N N . PRO A 1 92 ? 6.147 -0.313 -15.551 1.00 84.12 92 PRO A N 1
ATOM 679 C CA . PRO A 1 92 ? 6.679 -1.645 -15.294 1.00 84.12 92 PRO A CA 1
ATOM 680 C C . PRO A 1 92 ? 6.737 -1.915 -13.788 1.00 84.12 92 PRO A C 1
ATOM 682 O O . PRO A 1 92 ? 6.732 -0.982 -12.981 1.00 84.12 92 PRO A O 1
ATOM 685 N N . ARG A 1 93 ? 6.795 -3.196 -13.410 1.00 82.19 93 ARG A N 1
ATOM 686 C CA . ARG A 1 93 ? 6.827 -3.623 -12.000 1.00 82.19 93 ARG A CA 1
ATOM 687 C C . ARG A 1 93 ? 8.024 -3.030 -11.238 1.00 82.19 93 ARG A C 1
ATOM 689 O O . ARG A 1 93 ? 7.859 -2.594 -10.106 1.00 82.19 93 ARG A O 1
ATOM 696 N N . ASP A 1 94 ? 9.165 -2.864 -11.907 1.00 83.12 94 ASP A N 1
ATOM 697 C CA . ASP A 1 94 ? 10.400 -2.307 -11.324 1.00 83.12 94 ASP A CA 1
ATOM 698 C C . ASP A 1 94 ? 10.392 -0.776 -11.163 1.00 83.12 94 ASP A C 1
ATOM 700 O O . ASP A 1 94 ? 11.369 -0.171 -10.707 1.00 83.12 94 ASP A O 1
ATOM 704 N N . TYR A 1 95 ? 9.314 -0.101 -11.574 1.00 87.81 95 TYR A N 1
ATOM 705 C CA . TYR A 1 95 ? 9.245 1.349 -11.484 1.00 87.81 95 TYR A CA 1
ATOM 706 C C . TYR A 1 95 ? 9.075 1.800 -10.031 1.00 87.81 95 TYR A C 1
ATOM 708 O O . TYR A 1 95 ? 8.070 1.503 -9.384 1.00 87.81 95 TYR A O 1
ATOM 716 N N . LEU A 1 96 ? 10.029 2.593 -9.531 1.00 89.25 96 LEU A N 1
ATOM 717 C CA . LEU A 1 96 ? 10.087 2.994 -8.121 1.00 89.25 96 LEU A CA 1
ATOM 718 C C . LEU A 1 96 ? 8.791 3.644 -7.626 1.00 89.25 96 LEU A C 1
ATOM 720 O O . LEU A 1 96 ? 8.344 3.346 -6.524 1.00 89.25 96 LEU A O 1
ATOM 724 N N . LEU A 1 97 ? 8.160 4.510 -8.424 1.00 89.06 97 LEU A N 1
ATOM 725 C CA . LEU A 1 97 ? 6.937 5.190 -7.995 1.00 89.06 97 LEU A CA 1
ATOM 726 C C . LEU A 1 97 ? 5.756 4.215 -7.880 1.00 89.06 97 LEU A C 1
ATOM 728 O O . LEU A 1 97 ? 5.008 4.270 -6.905 1.00 89.06 97 LEU A O 1
ATOM 732 N N . ARG A 1 98 ? 5.635 3.276 -8.830 1.00 89.38 98 ARG A N 1
ATOM 733 C CA . ARG A 1 98 ? 4.651 2.187 -8.778 1.00 89.38 98 ARG A CA 1
ATOM 734 C C . ARG A 1 98 ? 4.873 1.329 -7.534 1.00 89.38 98 ARG A C 1
ATOM 736 O O . ARG A 1 98 ? 3.912 1.042 -6.820 1.00 89.38 98 ARG A O 1
ATOM 743 N N . GLN A 1 99 ? 6.125 0.962 -7.267 1.00 90.69 99 GLN A N 1
ATOM 744 C CA . GLN A 1 99 ? 6.512 0.142 -6.123 1.00 90.69 99 GLN A CA 1
ATOM 745 C C . GLN A 1 99 ? 6.183 0.847 -4.801 1.00 90.69 99 GLN A C 1
ATOM 747 O O . GLN A 1 99 ? 5.520 0.263 -3.950 1.00 90.69 99 GLN A O 1
ATOM 752 N N . VAL A 1 100 ? 6.549 2.125 -4.654 1.00 92.69 100 VAL A N 1
ATOM 753 C CA . VAL A 1 100 ? 6.249 2.945 -3.466 1.00 92.69 100 VAL A CA 1
ATOM 754 C C . VAL A 1 100 ? 4.744 3.044 -3.212 1.00 92.69 100 VAL A C 1
ATOM 756 O O . VAL A 1 100 ? 4.301 2.826 -2.085 1.00 92.69 100 VAL A O 1
ATOM 759 N N . ILE A 1 101 ? 3.947 3.348 -4.241 1.00 92.50 101 ILE A N 1
ATOM 760 C CA . ILE A 1 101 ? 2.488 3.493 -4.104 1.00 92.50 101 ILE A CA 1
ATOM 761 C C . ILE A 1 101 ? 1.847 2.152 -3.742 1.00 92.50 101 ILE A C 1
ATOM 763 O O . ILE A 1 101 ? 1.049 2.082 -2.807 1.00 92.50 101 ILE A O 1
ATOM 767 N N . SER A 1 102 ? 2.219 1.089 -4.454 1.00 93.19 102 SER A N 1
ATOM 768 C CA . SER A 1 102 ? 1.672 -0.254 -4.241 1.00 93.19 102 SER A CA 1
ATOM 769 C C . SER A 1 102 ? 2.011 -0.776 -2.847 1.00 93.19 102 SER A C 1
ATOM 771 O O . SER A 1 102 ? 1.133 -1.246 -2.124 1.00 93.19 102 SER A O 1
ATOM 773 N N . LEU A 1 103 ? 3.267 -0.617 -2.428 1.00 92.62 103 LEU A N 1
ATOM 774 C CA . LEU A 1 103 ? 3.741 -1.043 -1.118 1.00 92.62 103 LEU A CA 1
ATOM 775 C C . LEU A 1 103 ? 3.094 -0.228 0.008 1.00 92.62 103 LEU A C 1
ATOM 777 O O . LEU A 1 103 ? 2.663 -0.806 1.004 1.00 92.62 103 LEU A O 1
ATOM 781 N N . SER A 1 104 ? 2.943 1.089 -0.162 1.00 93.88 104 SER A N 1
ATOM 782 C CA . SER A 1 104 ? 2.204 1.949 0.777 1.00 93.88 104 SER A CA 1
ATOM 783 C C . SER A 1 104 ? 0.748 1.505 0.933 1.00 93.88 104 SER A C 1
ATOM 785 O O . SER A 1 104 ? 0.245 1.371 2.047 1.00 93.88 104 SER A O 1
ATOM 787 N N . ALA A 1 105 ? 0.069 1.214 -0.180 1.00 93.75 105 ALA A N 1
ATOM 788 C CA . ALA A 1 105 ? -1.322 0.780 -0.162 1.00 93.75 105 ALA A CA 1
ATOM 789 C C . ALA A 1 105 ? -1.487 -0.573 0.548 1.00 93.75 105 ALA A C 1
ATOM 791 O O . ALA A 1 105 ? -2.311 -0.688 1.456 1.00 93.75 105 ALA A O 1
ATOM 792 N N . ILE A 1 106 ? -0.680 -1.577 0.184 1.00 93.44 106 ILE A N 1
ATOM 793 C CA . ILE A 1 106 ? -0.735 -2.912 0.801 1.00 93.44 106 ILE A CA 1
ATOM 794 C C . ILE A 1 106 ? -0.433 -2.829 2.297 1.00 93.44 106 ILE A C 1
ATOM 796 O O . ILE A 1 106 ? -1.159 -3.413 3.100 1.00 93.44 106 ILE A O 1
ATOM 800 N N . THR A 1 107 ? 0.617 -2.101 2.683 1.00 93.56 107 THR A N 1
ATOM 801 C CA . THR A 1 107 ? 1.002 -1.967 4.096 1.00 93.56 107 THR A CA 1
ATOM 802 C C . THR A 1 107 ? -0.081 -1.267 4.906 1.00 93.56 107 THR A C 1
ATOM 804 O O . THR A 1 107 ? -0.461 -1.778 5.959 1.00 93.56 107 THR A O 1
ATOM 807 N N . LEU A 1 108 ? -0.661 -0.171 4.405 1.00 94.62 108 LEU A N 1
ATOM 808 C CA . LEU A 1 108 ? -1.780 0.496 5.071 1.00 94.62 108 LEU A CA 1
ATOM 809 C C . LEU A 1 108 ? -2.981 -0.434 5.227 1.00 94.62 108 LEU A C 1
ATOM 811 O O . LEU A 1 108 ? -3.515 -0.539 6.330 1.00 94.62 108 LEU A O 1
ATOM 815 N N . ILE A 1 109 ? -3.391 -1.133 4.168 1.00 94.69 109 ILE A N 1
ATOM 816 C CA . ILE A 1 109 ? -4.512 -2.081 4.230 1.00 94.69 109 ILE A CA 1
ATOM 817 C C . ILE A 1 109 ? -4.216 -3.185 5.253 1.00 94.69 109 ILE A C 1
ATOM 819 O O . ILE A 1 109 ? -5.051 -3.459 6.115 1.00 94.69 109 ILE A O 1
ATOM 823 N N . GLY A 1 110 ? -3.013 -3.762 5.216 1.00 94.06 110 GLY A N 1
ATOM 824 C CA . GLY A 1 110 ? -2.574 -4.793 6.153 1.00 94.06 110 GLY A CA 1
ATOM 825 C C . GLY A 1 110 ? -2.619 -4.325 7.608 1.00 94.06 110 GLY A C 1
ATOM 826 O O . GLY A 1 110 ? -3.176 -5.022 8.455 1.00 94.06 110 GLY A O 1
ATOM 827 N N . ILE A 1 111 ? -2.120 -3.118 7.895 1.00 95.12 111 ILE A N 1
ATOM 828 C CA . ILE A 1 111 ? -2.166 -2.522 9.238 1.00 95.12 111 ILE A CA 1
ATOM 829 C C . ILE A 1 111 ? -3.615 -2.344 9.704 1.00 95.12 111 ILE A C 1
ATOM 831 O O . ILE A 1 111 ? -3.927 -2.689 10.841 1.00 95.12 111 ILE A O 1
ATOM 835 N N . HIS A 1 112 ? -4.517 -1.858 8.845 1.00 95.06 112 HIS A N 1
ATOM 836 C CA . HIS A 1 112 ? -5.928 -1.687 9.210 1.00 95.06 112 HIS A CA 1
ATOM 837 C C . HIS A 1 112 ? -6.612 -3.028 9.495 1.00 95.06 112 HIS A C 1
ATOM 839 O O . HIS A 1 112 ? -7.323 -3.144 10.493 1.00 95.06 112 HIS A O 1
ATOM 845 N N . VAL A 1 113 ? -6.380 -4.042 8.655 1.00 96.12 113 VAL A N 1
ATOM 846 C CA . VAL A 1 113 ? -6.950 -5.385 8.839 1.00 96.12 113 VAL A CA 1
ATOM 847 C C . VAL A 1 113 ? -6.445 -6.010 10.137 1.00 96.12 113 VAL A C 1
ATOM 849 O O . VAL A 1 113 ? -7.256 -6.448 10.954 1.00 96.12 113 VAL A O 1
ATOM 852 N N . LEU A 1 114 ? -5.128 -6.001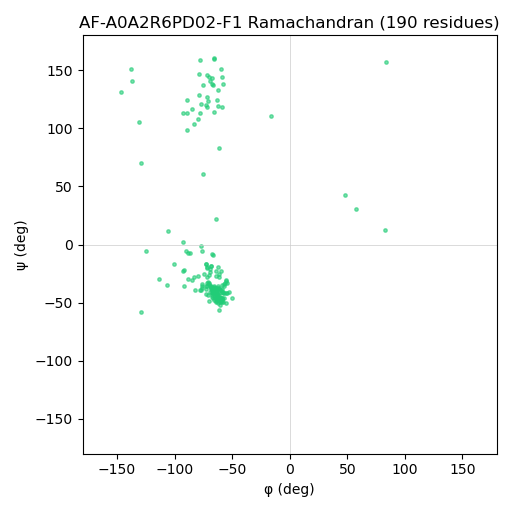 10.363 1.00 95.75 114 LEU A N 1
ATOM 853 C CA . LEU A 1 114 ? -4.524 -6.532 11.586 1.00 95.75 114 LEU A CA 1
ATOM 854 C C . LEU A 1 114 ? -5.026 -5.781 12.818 1.00 95.75 114 LEU A C 1
ATOM 856 O O . LEU A 1 114 ? -5.423 -6.408 13.798 1.00 95.75 114 LEU A O 1
ATOM 860 N N . TYR A 1 115 ? -5.059 -4.449 12.760 1.00 95.94 115 TYR A N 1
ATOM 861 C CA . TYR A 1 115 ? -5.533 -3.633 13.868 1.00 95.94 115 TYR A CA 1
ATOM 862 C C . TYR A 1 115 ? -6.984 -3.948 14.212 1.00 95.94 115 TYR A C 1
ATOM 864 O O . TYR A 1 115 ? -7.269 -4.248 15.365 1.00 95.94 115 TYR A O 1
ATOM 872 N N . ILE A 1 116 ? -7.896 -3.929 13.237 1.00 95.81 116 ILE A N 1
ATOM 873 C CA . ILE A 1 116 ? -9.318 -4.186 13.495 1.00 95.81 116 ILE A CA 1
ATOM 874 C C . ILE A 1 116 ? -9.515 -5.612 14.014 1.00 95.81 116 ILE A C 1
ATOM 876 O O . ILE A 1 116 ? -10.261 -5.797 14.973 1.00 95.81 116 ILE A O 1
ATOM 880 N N . LEU A 1 117 ? -8.826 -6.603 13.441 1.00 97.06 117 LEU A N 1
ATOM 881 C CA . LEU A 1 117 ? -8.918 -7.996 13.876 1.00 97.06 117 LEU A CA 1
ATOM 882 C C . LEU A 1 117 ? -8.467 -8.161 15.334 1.00 97.06 117 LEU A C 1
ATOM 884 O O . LEU A 1 117 ? -9.238 -8.632 16.172 1.00 97.06 117 LEU A O 1
ATOM 888 N N . PHE A 1 118 ? -7.244 -7.742 15.663 1.00 96.12 118 PHE A N 1
ATOM 889 C CA . PHE A 1 118 ? -6.696 -7.920 17.009 1.00 96.12 118 PHE A CA 1
ATOM 890 C C . PHE A 1 118 ? -7.338 -6.991 18.041 1.00 96.12 118 PHE A C 1
ATOM 892 O O . PHE A 1 118 ? -7.569 -7.421 19.172 1.00 96.12 118 PHE A O 1
ATOM 899 N N . ALA A 1 119 ? -7.688 -5.756 17.673 1.00 95.12 119 ALA A N 1
ATOM 900 C CA . ALA A 1 119 ? -8.430 -4.858 18.554 1.00 95.12 119 ALA A CA 1
ATOM 901 C C . ALA A 1 119 ? -9.823 -5.421 18.858 1.00 95.12 119 ALA A C 1
ATOM 903 O O . ALA A 1 119 ? -10.244 -5.389 20.013 1.00 95.12 119 ALA A O 1
ATOM 904 N N . TYR A 1 120 ? -10.511 -6.000 17.867 1.00 95.69 120 TYR A N 1
ATOM 905 C CA . TYR A 1 120 ? -11.805 -6.648 18.077 1.00 95.69 120 TYR A CA 1
ATOM 906 C C . TYR A 1 120 ? -11.693 -7.866 19.000 1.00 95.69 120 TYR A C 1
ATOM 908 O O . TYR A 1 120 ? -12.448 -7.964 19.969 1.00 95.69 120 TYR A O 1
ATOM 916 N N . LEU A 1 121 ? -10.732 -8.766 18.754 1.00 97.00 121 LEU A N 1
ATOM 917 C CA . LEU A 1 121 ? -10.507 -9.936 19.613 1.00 97.00 121 LEU A CA 1
ATOM 918 C C . LEU A 1 121 ? -10.155 -9.517 21.049 1.00 97.00 121 LEU A C 1
ATOM 920 O O . LEU A 1 121 ? -10.736 -10.036 22.003 1.00 97.00 121 LEU A O 1
ATOM 924 N N . SER A 1 122 ? -9.247 -8.553 21.208 1.00 95.81 122 SER A N 1
ATOM 925 C CA . SER A 1 122 ? -8.847 -8.031 22.518 1.00 95.81 122 SER A CA 1
ATOM 926 C C . SER A 1 122 ? -10.029 -7.402 23.258 1.00 95.81 122 SER A C 1
ATOM 928 O O . SER A 1 122 ? -10.301 -7.754 24.407 1.00 95.81 122 SER A O 1
ATOM 930 N N . TYR A 1 123 ? -10.805 -6.557 22.574 1.00 94.81 123 TYR A N 1
ATOM 931 C CA . TYR A 1 123 ? -12.007 -5.942 23.129 1.00 94.81 123 TYR A CA 1
ATOM 932 C C . TYR A 1 123 ? -13.050 -6.986 23.549 1.00 94.81 123 TYR A C 1
ATOM 934 O O . TYR A 1 123 ? -13.683 -6.851 24.593 1.00 94.81 123 TYR A O 1
ATOM 942 N N . ARG A 1 124 ? -13.221 -8.057 22.767 1.00 95.25 124 ARG A N 1
ATOM 943 C CA . ARG A 1 124 ? -14.251 -9.068 23.025 1.00 95.25 124 ARG A CA 1
ATOM 944 C C . ARG A 1 124 ? -13.893 -10.054 24.136 1.00 95.25 124 ARG A C 1
ATOM 946 O O . ARG A 1 124 ? -14.805 -10.472 24.857 1.00 95.25 124 ARG A O 1
ATOM 953 N N . TYR A 1 125 ? -12.629 -10.474 24.216 1.00 96.06 125 TYR A N 1
ATOM 954 C CA . TYR A 1 125 ? -12.205 -11.609 25.048 1.00 96.06 125 TYR A CA 1
ATOM 955 C C . TYR A 1 125 ? -11.297 -11.232 26.220 1.00 96.06 125 TYR A C 1
ATOM 957 O O . TYR A 1 125 ? -11.321 -11.923 27.234 1.00 96.06 125 TYR A O 1
ATOM 965 N N . ILE A 1 126 ? -10.502 -10.168 26.100 1.00 95.44 126 ILE A N 1
ATOM 966 C CA . ILE A 1 126 ? -9.477 -9.808 27.095 1.00 95.44 126 ILE A CA 1
ATOM 967 C C . ILE A 1 126 ? -9.919 -8.586 27.911 1.00 95.44 126 ILE A C 1
ATOM 969 O O . ILE A 1 126 ? -9.634 -8.490 29.105 1.00 95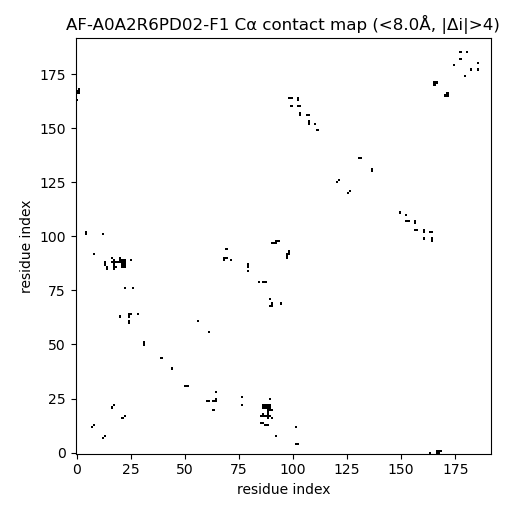.44 126 ILE A O 1
ATOM 973 N N . PHE A 1 127 ? -10.632 -7.646 27.288 1.00 93.25 127 PHE A N 1
ATOM 974 C CA . PHE A 1 127 ? -10.997 -6.379 27.909 1.00 93.25 127 PHE A CA 1
ATOM 975 C C . PHE A 1 127 ? -12.079 -6.525 28.994 1.00 93.25 127 PHE A C 1
ATOM 977 O O . PHE A 1 127 ? -13.178 -7.041 28.760 1.00 93.25 127 PHE A O 1
ATOM 984 N N . ASN A 1 128 ? -11.796 -5.997 30.189 1.00 94.06 128 ASN A N 1
ATOM 985 C CA . ASN A 1 128 ? -12.762 -5.944 31.281 1.00 94.06 128 ASN A CA 1
ATOM 986 C C . ASN A 1 128 ? -13.737 -4.769 31.093 1.00 94.06 128 ASN A C 1
ATOM 988 O O . ASN A 1 128 ? -13.397 -3.607 31.315 1.00 94.06 128 ASN A O 1
ATOM 992 N N . HIS A 1 129 ? -14.985 -5.085 30.752 1.00 93.44 129 HIS A N 1
ATOM 993 C CA . HIS A 1 129 ? -16.026 -4.093 30.485 1.00 93.44 129 HIS A CA 1
ATOM 994 C C . HIS A 1 129 ? -16.468 -3.318 31.741 1.00 93.44 129 HIS A C 1
ATOM 996 O O . HIS A 1 129 ? -16.993 -2.211 31.616 1.00 93.44 129 HIS A O 1
ATOM 1002 N N . GLU A 1 130 ? -16.199 -3.825 32.950 1.00 91.75 130 GLU A N 1
ATOM 1003 C CA . GLU A 1 130 ? -16.479 -3.103 34.201 1.00 91.75 130 GLU A CA 1
ATOM 1004 C C . GLU A 1 130 ? -15.652 -1.813 34.325 1.00 91.75 130 GLU A C 1
ATOM 1006 O O . GLU A 1 130 ? -16.085 -0.859 34.974 1.00 91.75 130 GLU A O 1
ATOM 1011 N N . MET A 1 131 ? -14.514 -1.717 33.624 1.00 89.50 131 MET A N 1
ATOM 1012 C CA . MET A 1 131 ? -13.708 -0.492 33.575 1.00 89.50 131 MET A CA 1
ATOM 1013 C C . MET A 1 131 ? -14.469 0.699 32.976 1.00 89.50 131 MET A C 1
ATOM 1015 O O . MET A 1 131 ? -14.173 1.842 33.321 1.00 89.50 131 MET A O 1
ATOM 1019 N N . MET A 1 132 ? -15.483 0.453 32.138 1.00 89.56 132 MET A N 1
ATOM 1020 C CA . MET A 1 132 ? -16.298 1.516 31.539 1.00 89.56 132 MET A CA 1
ATOM 1021 C C . MET A 1 132 ? -17.176 2.254 32.558 1.00 89.56 132 MET A C 1
ATOM 1023 O O . MET A 1 132 ? -17.634 3.361 32.283 1.00 89.56 132 MET A O 1
ATOM 1027 N N . LYS A 1 133 ? -17.413 1.660 33.735 1.00 90.94 133 LYS A N 1
ATOM 1028 C CA . LYS A 1 133 ? -18.201 2.266 34.822 1.00 90.94 133 LYS A CA 1
ATOM 1029 C C . LYS A 1 133 ? -17.354 3.158 35.734 1.00 90.94 133 LYS A C 1
ATOM 1031 O O . LYS A 1 133 ? -17.892 3.817 36.620 1.00 90.94 133 LYS A O 1
ATOM 1036 N N . HIS A 1 134 ? -16.033 3.166 35.553 1.00 92.88 134 HIS A N 1
ATOM 1037 C CA . HIS A 1 134 ? -15.128 3.924 36.404 1.00 92.88 134 HIS A CA 1
ATOM 1038 C C . HIS A 1 134 ? -15.334 5.443 36.211 1.00 92.88 134 HIS A C 1
ATOM 1040 O O . HIS A 1 134 ? -15.418 5.901 35.072 1.00 92.88 134 HIS A O 1
ATOM 1046 N N . PRO A 1 135 ? -15.342 6.269 37.277 1.00 90.69 135 PRO A N 1
ATOM 1047 C CA . PRO A 1 135 ? -15.636 7.707 37.185 1.00 90.69 135 PRO A CA 1
ATOM 1048 C C . PRO A 1 135 ? -14.636 8.513 36.338 1.00 90.69 135 PRO A C 1
ATOM 1050 O O . PRO A 1 135 ? -14.949 9.614 35.900 1.00 90.69 135 PRO A O 1
ATOM 1053 N N . LYS A 1 136 ? -13.432 7.976 36.098 1.00 90.75 136 LYS A N 1
ATOM 1054 C CA . LYS A 1 136 ? -12.426 8.568 35.194 1.00 90.75 136 LYS A CA 1
ATOM 1055 C C . LYS A 1 136 ? -12.488 8.038 33.752 1.00 90.75 136 LYS A C 1
ATOM 1057 O O . LYS A 1 136 ? -11.627 8.401 32.958 1.00 90.75 136 LYS A O 1
ATOM 1062 N N . PHE A 1 137 ? -13.437 7.160 33.416 1.00 89.81 137 PHE A N 1
ATOM 1063 C CA . PHE A 1 137 ? -13.561 6.617 32.064 1.00 89.81 137 PHE A CA 1
ATOM 1064 C C . PHE A 1 137 ? -14.058 7.704 31.110 1.00 89.81 137 PHE A C 1
ATOM 1066 O O . PHE A 1 137 ? -15.098 8.329 31.340 1.00 89.81 137 PHE A O 1
ATOM 1073 N N . LEU A 1 138 ? -13.297 7.964 30.048 1.00 91.75 138 LEU A N 1
ATOM 1074 C CA . LEU A 1 138 ? -13.611 9.058 29.137 1.00 91.75 138 LEU A CA 1
ATOM 1075 C C . LEU A 1 138 ? -14.845 8.715 28.288 1.00 91.75 138 LEU A C 1
ATOM 1077 O O . LEU A 1 138 ? -15.058 7.571 27.875 1.00 91.75 138 LEU A O 1
ATOM 1081 N N . LYS A 1 139 ? -15.666 9.719 27.961 1.00 88.81 139 LYS A N 1
ATOM 1082 C CA . LYS A 1 139 ? -16.822 9.501 27.082 1.00 88.81 139 LYS A CA 1
ATOM 1083 C C . LYS A 1 139 ? -16.336 9.055 25.702 1.00 88.81 139 LYS A C 1
ATOM 1085 O O . LYS A 1 139 ? -15.563 9.760 25.060 1.00 88.81 139 LYS A O 1
ATOM 1090 N N . ASN A 1 140 ? -16.830 7.909 25.233 1.00 90.88 140 ASN A N 1
ATOM 1091 C CA . ASN A 1 140 ? -16.408 7.284 23.975 1.00 90.88 140 ASN A CA 1
ATOM 1092 C C . ASN A 1 140 ? -14.900 6.977 23.911 1.00 90.88 140 ASN A C 1
ATOM 1094 O O . ASN A 1 140 ? -14.331 6.998 22.820 1.00 90.88 140 ASN A O 1
ATOM 1098 N N . GLN A 1 141 ? -14.256 6.687 25.047 1.00 92.62 141 GLN A N 1
ATOM 1099 C CA . GLN A 1 141 ? -12.815 6.427 25.111 1.00 92.62 141 GLN A CA 1
ATOM 1100 C C . GLN A 1 141 ? -12.352 5.392 24.074 1.00 92.62 141 GLN A C 1
ATOM 1102 O O . GLN A 1 141 ? -11.431 5.668 23.319 1.00 92.62 141 GLN A O 1
ATOM 1107 N N . VAL A 1 142 ? -13.065 4.269 23.939 1.00 91.94 142 VAL A N 1
ATOM 1108 C CA . VAL A 1 142 ? -12.748 3.225 22.944 1.00 91.94 142 VAL A CA 1
ATOM 1109 C C . VAL A 1 142 ? -12.744 3.781 21.514 1.00 91.94 142 VAL A C 1
ATOM 1111 O O . VAL A 1 142 ? -11.852 3.492 20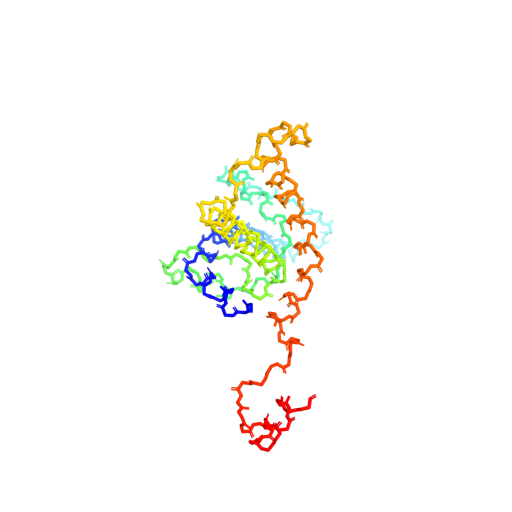.723 1.00 91.94 142 VAL A O 1
ATOM 1114 N N . LYS A 1 143 ? -13.711 4.643 21.171 1.00 93.06 143 LYS A N 1
ATOM 1115 C CA . LYS A 1 143 ? -13.761 5.290 19.852 1.00 93.06 143 LYS A CA 1
ATOM 1116 C C . LYS A 1 143 ? -12.584 6.248 19.655 1.00 93.06 143 LYS A C 1
ATOM 1118 O O . LYS A 1 143 ? -12.054 6.325 18.550 1.00 93.06 143 LYS A O 1
ATOM 1123 N N . LEU A 1 144 ? -12.191 6.979 20.699 1.00 95.25 144 LEU A N 1
ATOM 1124 C CA . LEU A 1 144 ? -11.051 7.897 20.656 1.00 95.25 144 LEU A CA 1
ATOM 1125 C C . LEU A 1 144 ? -9.727 7.149 20.495 1.00 95.25 144 LEU A C 1
ATOM 1127 O O . LEU A 1 144 ? -8.889 7.580 19.707 1.00 95.25 144 LEU A O 1
ATOM 1131 N N . GLU A 1 145 ? -9.558 6.023 21.183 1.00 94.06 145 GLU A N 1
ATOM 1132 C CA . GLU A 1 145 ? -8.392 5.147 21.037 1.00 94.06 145 GLU A CA 1
ATOM 1133 C C . GLU A 1 145 ? -8.289 4.635 19.596 1.00 94.06 145 GLU A C 1
ATOM 1135 O O . GLU A 1 145 ? -7.255 4.822 18.956 1.00 94.06 145 GLU A O 1
ATOM 1140 N N . ILE A 1 146 ? -9.397 4.134 19.036 1.00 95.19 146 ILE A N 1
ATOM 1141 C CA . ILE A 1 146 ? -9.465 3.695 17.634 1.00 95.19 146 ILE A CA 1
ATOM 1142 C C . ILE A 1 146 ? -9.133 4.834 16.670 1.00 95.19 146 ILE A C 1
ATOM 1144 O O . ILE A 1 146 ? -8.289 4.678 15.789 1.00 95.19 146 ILE A O 1
ATOM 1148 N N . GLN A 1 147 ? -9.755 6.001 16.834 1.00 95.94 147 GLN A N 1
ATOM 1149 C CA . GLN A 1 147 ? -9.512 7.147 15.958 1.00 95.94 147 GLN A CA 1
ATOM 1150 C C . GLN A 1 147 ? -8.054 7.621 16.025 1.00 95.94 147 GLN A C 1
ATOM 1152 O O . GLN A 1 147 ? -7.476 7.991 15.001 1.00 95.94 147 GLN A O 1
ATOM 1157 N N . THR A 1 148 ? -7.458 7.602 17.217 1.00 95.62 148 THR A N 1
ATOM 1158 C CA . THR A 1 148 ? -6.062 7.996 17.422 1.00 95.62 148 THR A CA 1
ATOM 1159 C C . THR A 1 148 ? -5.118 7.002 16.749 1.00 95.62 148 THR A C 1
ATOM 1161 O O . THR A 1 148 ? -4.215 7.431 16.030 1.00 95.62 148 THR A O 1
ATOM 1164 N N . SER A 1 149 ? -5.366 5.694 16.884 1.00 95.50 149 SER A N 1
ATOM 1165 C CA . SER A 1 149 ? -4.603 4.656 16.178 1.00 95.50 149 SER A CA 1
ATOM 1166 C C . SER A 1 149 ? -4.711 4.802 14.656 1.00 95.50 149 SER A C 1
ATOM 1168 O O . SER A 1 149 ? -3.686 4.880 13.979 1.00 95.50 149 SER A O 1
ATOM 1170 N N . LEU A 1 150 ? -5.930 4.940 14.120 1.00 95.25 150 LEU A N 1
ATOM 1171 C CA . LEU A 1 150 ? -6.163 5.095 12.678 1.00 95.25 150 LEU A CA 1
ATOM 1172 C C . LEU A 1 150 ? -5.465 6.335 12.104 1.00 95.25 150 LEU A C 1
ATOM 1174 O O . LEU A 1 150 ? -4.898 6.285 11.014 1.00 95.25 150 LEU A O 1
ATOM 1178 N N . ARG A 1 151 ? -5.455 7.448 12.848 1.00 96.25 151 ARG A N 1
ATOM 1179 C CA . ARG A 1 151 ? -4.768 8.678 12.431 1.00 96.25 151 ARG A CA 1
ATOM 1180 C C . ARG A 1 151 ? -3.241 8.545 12.461 1.00 96.25 151 ARG A C 1
ATOM 1182 O O . ARG A 1 151 ? -2.567 9.251 11.714 1.00 96.25 151 ARG A O 1
ATOM 1189 N N . ALA A 1 152 ? -2.696 7.665 13.300 1.00 95.44 152 ALA A N 1
ATOM 1190 C CA . ALA A 1 152 ? -1.256 7.449 13.416 1.00 95.44 152 ALA A CA 1
ATOM 1191 C C . ALA A 1 152 ? -0.683 6.555 12.299 1.00 95.44 152 ALA A C 1
ATOM 1193 O O . ALA A 1 152 ? 0.488 6.704 11.944 1.00 95.44 152 ALA A O 1
ATOM 1194 N N . PHE A 1 153 ? -1.485 5.656 11.713 1.00 95.00 153 PHE A N 1
ATOM 1195 C CA . PHE A 1 153 ? -1.006 4.688 10.716 1.00 95.00 153 PHE A CA 1
ATOM 1196 C C . PHE A 1 153 ? -0.327 5.305 9.487 1.00 95.00 153 PHE A C 1
ATOM 1198 O O . PHE A 1 153 ? 0.764 4.839 9.149 1.00 95.00 153 PHE A O 1
ATOM 1205 N N . PRO A 1 154 ? -0.863 6.360 8.840 1.00 94.38 154 PRO A N 1
ATOM 1206 C CA . PRO A 1 154 ? -0.194 6.966 7.691 1.00 94.38 154 PRO A CA 1
ATOM 1207 C C . PRO A 1 154 ? 1.181 7.533 8.048 1.00 94.38 154 PRO A C 1
ATOM 1209 O O . PRO A 1 154 ? 2.142 7.315 7.317 1.00 94.38 154 PRO A O 1
ATOM 1212 N N . GLY A 1 155 ? 1.300 8.195 9.203 1.00 95.50 155 GLY A N 1
ATOM 1213 C CA . GLY A 1 155 ? 2.571 8.759 9.664 1.00 95.50 155 GLY A CA 1
ATOM 1214 C C . GLY A 1 155 ? 3.629 7.685 9.919 1.00 95.50 155 GLY A C 1
ATOM 1215 O O . GLY A 1 155 ? 4.755 7.801 9.440 1.00 95.50 155 GLY A O 1
ATOM 1216 N N . MET A 1 156 ? 3.257 6.602 10.608 1.00 94.88 156 MET A N 1
ATOM 1217 C CA . MET A 1 156 ? 4.165 5.470 10.839 1.00 94.88 156 MET A CA 1
ATOM 1218 C C . MET A 1 156 ? 4.534 4.746 9.539 1.00 94.88 156 MET A C 1
ATOM 1220 O O . MET A 1 156 ? 5.681 4.330 9.370 1.00 94.88 156 MET A O 1
ATOM 1224 N N . THR A 1 157 ? 3.592 4.634 8.600 1.00 94.31 157 THR A N 1
ATOM 1225 C CA . THR A 1 157 ? 3.853 4.025 7.289 1.00 94.31 157 THR A CA 1
ATOM 1226 C C . THR A 1 157 ? 4.885 4.840 6.524 1.00 94.31 157 THR A C 1
ATOM 1228 O O . THR A 1 157 ? 5.858 4.277 6.049 1.00 94.31 157 THR A O 1
ATOM 1231 N N . VAL A 1 158 ? 4.759 6.169 6.471 1.00 94.75 158 VAL A N 1
ATOM 1232 C CA . VAL A 1 158 ? 5.736 7.030 5.778 1.00 94.75 158 VAL A CA 1
ATOM 1233 C C . VAL A 1 158 ? 7.149 6.882 6.353 1.00 94.75 158 VAL A C 1
ATOM 1235 O O . VAL A 1 158 ? 8.110 6.866 5.591 1.00 94.75 158 VAL A O 1
ATOM 1238 N N . LEU A 1 159 ? 7.287 6.735 7.673 1.00 94.69 159 LEU A N 1
ATOM 1239 C CA . LEU A 1 159 ? 8.595 6.554 8.315 1.00 94.69 159 LEU A CA 1
ATOM 1240 C C . LEU A 1 159 ? 9.218 5.177 8.043 1.00 94.69 159 LEU A C 1
ATOM 1242 O O . LEU A 1 159 ? 10.437 5.063 7.962 1.00 94.69 159 LEU A O 1
ATOM 1246 N N . THR A 1 160 ? 8.397 4.136 7.902 1.00 93.25 160 THR A N 1
ATOM 1247 C CA . THR A 1 160 ? 8.857 2.749 7.690 1.00 93.25 160 THR A CA 1
ATOM 1248 C C . THR A 1 160 ? 8.989 2.379 6.212 1.00 93.25 160 THR A C 1
ATOM 1250 O O . THR A 1 160 ? 9.768 1.496 5.857 1.00 93.25 160 THR A O 1
ATOM 1253 N N . LEU A 1 161 ? 8.294 3.097 5.330 1.00 93.62 161 LEU A N 1
ATOM 1254 C CA . LEU A 1 161 ? 8.255 2.844 3.893 1.00 93.62 161 LEU A CA 1
ATOM 1255 C C . LEU A 1 161 ? 9.635 2.856 3.216 1.00 93.62 161 LEU A C 1
ATOM 1257 O O . LEU A 1 161 ? 9.869 1.954 2.413 1.00 93.62 161 LEU A O 1
ATOM 1261 N N . PRO A 1 162 ? 10.577 3.775 3.524 1.00 93.31 162 PRO A N 1
ATOM 1262 C CA . PRO A 1 162 ? 11.918 3.728 2.941 1.00 93.31 162 PRO A CA 1
ATOM 1263 C C . PRO A 1 162 ? 12.633 2.401 3.208 1.00 93.31 162 PRO A C 1
ATOM 1265 O O . PRO A 1 162 ? 13.330 1.894 2.333 1.00 93.31 162 PRO A O 1
ATOM 1268 N N . TRP A 1 163 ? 12.419 1.812 4.389 1.00 91.88 163 TRP A N 1
ATOM 1269 C CA . TRP A 1 163 ? 13.005 0.525 4.748 1.00 91.88 163 TRP A CA 1
ATOM 1270 C C . TRP A 1 163 ? 12.364 -0.624 3.970 1.00 91.88 163 TRP A C 1
ATOM 1272 O O . TRP A 1 163 ? 13.073 -1.467 3.429 1.00 91.88 163 TRP A O 1
ATOM 1282 N N . PHE A 1 164 ? 11.035 -0.621 3.832 1.00 91.25 164 PHE A N 1
ATOM 1283 C CA . PHE A 1 164 ? 10.334 -1.635 3.039 1.00 91.25 164 PHE A CA 1
ATOM 1284 C C . PHE A 1 164 ? 10.699 -1.575 1.554 1.00 91.25 164 PHE A C 1
ATOM 1286 O O . PHE A 1 164 ? 10.835 -2.616 0.916 1.00 91.25 164 PHE A O 1
ATOM 1293 N N . VAL A 1 165 ? 10.892 -0.375 1.001 1.00 92.00 165 VAL A N 1
ATOM 1294 C CA . VAL A 1 165 ? 11.373 -0.207 -0.379 1.00 92.00 165 VAL A CA 1
ATOM 1295 C C . VAL A 1 165 ? 12.809 -0.707 -0.512 1.00 92.00 165 VAL A C 1
ATOM 1297 O O . VAL A 1 165 ? 13.127 -1.373 -1.492 1.00 92.00 165 VAL A O 1
ATOM 1300 N N . ALA A 1 166 ? 13.675 -0.417 0.463 1.00 91.06 166 ALA A N 1
ATOM 1301 C CA . ALA A 1 166 ? 15.044 -0.919 0.454 1.00 91.06 166 ALA A CA 1
ATOM 1302 C C . ALA A 1 166 ? 15.075 -2.458 0.490 1.00 91.06 166 ALA A C 1
ATOM 1304 O O . ALA A 1 166 ? 15.774 -3.082 -0.309 1.00 91.06 166 ALA A O 1
ATOM 1305 N N . GLU A 1 167 ? 14.269 -3.071 1.357 1.00 89.44 167 GLU A N 1
ATOM 1306 C CA . GLU A 1 167 ? 14.097 -4.524 1.439 1.00 89.44 167 GLU A CA 1
ATOM 1307 C C . GLU A 1 167 ? 13.609 -5.110 0.107 1.00 89.44 167 GLU A C 1
ATOM 1309 O O . GLU A 1 167 ? 14.239 -6.022 -0.420 1.00 89.44 167 GLU A O 1
ATOM 1314 N N . ALA A 1 168 ? 12.557 -4.536 -0.488 1.00 87.00 168 ALA A N 1
ATOM 1315 C CA . ALA A 1 168 ? 12.000 -4.988 -1.766 1.00 87.00 168 ALA A CA 1
ATOM 1316 C C . ALA A 1 168 ? 12.941 -4.781 -2.970 1.00 87.00 168 ALA A C 1
ATOM 1318 O O . ALA A 1 168 ? 12.652 -5.244 -4.067 1.00 87.00 168 ALA A O 1
ATOM 1319 N N . ARG A 1 169 ? 14.060 -4.071 -2.788 1.00 87.44 169 ARG A N 1
ATOM 1320 C CA . ARG A 1 169 ? 15.121 -3.910 -3.794 1.00 87.44 169 ARG A CA 1
ATOM 1321 C C . ARG A 1 169 ? 16.373 -4.733 -3.484 1.00 87.44 169 ARG A C 1
ATOM 1323 O O . ARG A 1 169 ? 17.409 -4.519 -4.109 1.00 87.44 169 ARG A O 1
ATOM 1330 N N . GLY A 1 170 ? 16.296 -5.648 -2.518 1.00 85.62 170 GLY A N 1
ATOM 1331 C CA . GLY A 1 170 ? 17.395 -6.547 -2.166 1.00 85.62 170 GLY A CA 1
ATOM 1332 C C . GLY A 1 170 ? 18.444 -5.937 -1.232 1.00 85.62 170 GLY A C 1
ATOM 1333 O O . GLY A 1 170 ? 19.503 -6.527 -1.029 1.00 85.62 170 GLY A O 1
ATOM 1334 N N . HIS A 1 171 ? 18.182 -4.781 -0.611 1.00 85.81 171 HIS A N 1
ATOM 1335 C CA . HIS A 1 171 ? 19.119 -4.202 0.360 1.00 85.81 171 HIS A CA 1
ATOM 1336 C C . HIS A 1 171 ? 19.100 -4.905 1.731 1.00 85.81 171 HIS A C 1
ATOM 1338 O O . HIS A 1 171 ? 19.945 -4.581 2.566 1.00 85.81 171 HIS A O 1
ATOM 1344 N N . SER A 1 172 ? 18.194 -5.865 1.979 1.00 79.62 172 SER A N 1
ATOM 1345 C CA . SER A 1 172 ? 18.153 -6.606 3.253 1.00 79.62 172 SER A CA 1
ATOM 1346 C C . SER A 1 172 ? 19.300 -7.605 3.419 1.00 79.62 172 SER A C 1
ATOM 1348 O O . SER A 1 172 ? 19.551 -8.025 4.546 1.00 79.62 172 SER A O 1
ATOM 1350 N N . LYS A 1 173 ? 20.001 -7.963 2.325 1.00 77.94 173 LYS A N 1
ATOM 1351 C CA . LYS A 1 173 ? 21.084 -8.967 2.302 1.00 77.94 173 LYS A CA 1
ATOM 1352 C C . LYS A 1 173 ? 20.692 -10.271 3.015 1.00 77.94 173 LYS A C 1
ATOM 1354 O O . LYS A 1 173 ? 21.463 -10.812 3.803 1.00 77.94 173 LYS A O 1
ATOM 1359 N N . SER A 1 174 ? 19.469 -10.738 2.780 1.00 70.38 174 SER A N 1
ATOM 1360 C CA . SER A 1 174 ? 18.993 -12.010 3.320 1.00 70.38 174 SER A CA 1
ATOM 1361 C C . SER A 1 174 ? 19.614 -13.176 2.549 1.00 70.38 174 SER A C 1
ATOM 1363 O O . SER A 1 174 ? 19.719 -13.122 1.328 1.00 70.38 174 SER A O 1
ATOM 1365 N N . TYR A 1 175 ? 20.044 -14.214 3.268 1.00 73.94 175 TYR A N 1
ATOM 1366 C CA . TYR A 1 175 ? 20.600 -15.423 2.663 1.00 73.94 175 TYR A CA 1
ATOM 1367 C C . TYR A 1 175 ? 19.471 -16.292 2.103 1.00 73.94 175 TYR A C 1
ATOM 1369 O O . TYR A 1 175 ? 18.602 -16.725 2.857 1.00 73.94 175 TYR A O 1
ATOM 1377 N N . GLU A 1 176 ? 19.502 -16.568 0.801 1.00 73.94 176 GLU A N 1
ATOM 1378 C CA . GLU A 1 176 ? 18.534 -17.459 0.139 1.00 73.94 176 GLU A CA 1
ATOM 1379 C C . GLU A 1 176 ? 18.928 -18.936 0.283 1.00 73.94 176 GLU A C 1
ATOM 1381 O O . GLU A 1 176 ? 18.079 -19.826 0.298 1.00 73.94 176 GLU A O 1
ATOM 1386 N N . SER A 1 177 ? 20.230 -19.216 0.411 1.00 78.06 177 SER A N 1
ATOM 1387 C CA . SER A 1 177 ? 20.752 -20.579 0.505 1.00 78.06 177 SER A CA 1
ATOM 1388 C C . SER A 1 177 ? 21.835 -20.702 1.572 1.00 78.06 177 SER A C 1
ATOM 1390 O O . SER A 1 177 ? 22.680 -19.826 1.745 1.00 78.06 177 SER A O 1
ATOM 1392 N N . VAL A 1 178 ? 21.815 -21.824 2.295 1.00 78.50 178 VAL A N 1
ATOM 1393 C CA . VAL A 1 178 ? 22.799 -22.127 3.349 1.00 78.50 178 VAL A CA 1
ATOM 1394 C C . VAL A 1 178 ? 24.187 -22.394 2.757 1.00 78.50 178 VAL A C 1
ATOM 1396 O O . VAL A 1 178 ? 25.195 -22.202 3.432 1.00 78.50 178 VAL A O 1
ATOM 1399 N N . ASP A 1 179 ? 24.251 -22.799 1.490 1.00 78.81 179 ASP A N 1
ATOM 1400 C CA . ASP A 1 179 ? 25.493 -23.170 0.809 1.00 78.81 179 ASP A CA 1
ATOM 1401 C C . ASP A 1 179 ? 26.393 -21.967 0.491 1.00 78.81 179 ASP A C 1
ATOM 1403 O O . ASP A 1 179 ? 27.595 -22.137 0.305 1.00 78.81 179 ASP A O 1
ATOM 1407 N N . GLU A 1 180 ? 25.846 -20.749 0.484 1.00 79.31 180 GLU A N 1
ATOM 1408 C CA . GLU A 1 180 ? 26.589 -19.530 0.144 1.00 79.31 180 GLU A CA 1
ATOM 1409 C C . GLU A 1 180 ? 27.653 -19.168 1.199 1.00 79.31 180 GLU A C 1
ATOM 1411 O O . GLU A 1 180 ? 28.755 -18.740 0.858 1.00 79.31 180 GLU A O 1
ATOM 1416 N N . TYR A 1 181 ? 27.356 -19.411 2.480 1.00 78.25 181 TYR A N 1
ATOM 1417 C CA . TYR A 1 181 ? 28.268 -19.153 3.608 1.00 78.25 181 TYR A CA 1
ATOM 1418 C C . TYR A 1 181 ? 28.526 -20.390 4.485 1.00 78.25 181 TYR A C 1
ATOM 1420 O O . TYR A 1 181 ? 29.379 -20.369 5.376 1.00 78.25 181 TYR A O 1
ATOM 1428 N N . GLY A 1 182 ? 27.824 -21.491 4.213 1.00 86.69 182 GLY A N 1
ATOM 1429 C CA . GLY A 1 182 ? 27.961 -22.774 4.885 1.00 86.69 182 GLY A CA 1
ATOM 1430 C C . GLY A 1 182 ? 27.181 -22.887 6.199 1.00 86.69 182 GLY A C 1
ATOM 1431 O O . GLY A 1 182 ? 26.907 -21.918 6.909 1.00 86.69 182 GLY A O 1
ATOM 1432 N N . TRP A 1 183 ? 26.890 -24.135 6.574 1.00 86.25 183 TRP A N 1
ATOM 1433 C CA . TRP A 1 183 ? 26.169 -24.486 7.803 1.00 86.25 183 TRP A CA 1
ATOM 1434 C C . TRP A 1 183 ? 26.823 -23.942 9.078 1.00 86.25 183 TRP A C 1
ATOM 1436 O O . TRP A 1 183 ? 26.123 -23.582 10.021 1.00 86.25 183 TRP A O 1
ATOM 1446 N N . ALA A 1 184 ? 28.156 -23.840 9.107 1.00 85.56 184 ALA A N 1
ATOM 1447 C CA . ALA A 1 184 ? 28.872 -23.277 10.246 1.00 85.56 184 ALA A CA 1
ATOM 1448 C C . ALA A 1 184 ? 28.508 -21.799 10.464 1.00 85.56 184 ALA A C 1
ATOM 1450 O O . ALA A 1 184 ? 28.163 -21.414 11.579 1.00 85.56 184 ALA A O 1
ATOM 1451 N N . TYR A 1 185 ? 28.518 -20.987 9.402 1.00 83.12 185 TYR A N 1
ATOM 1452 C CA . TYR A 1 185 ? 28.145 -19.574 9.475 1.00 83.12 185 TYR A CA 1
ATOM 1453 C C . TYR A 1 185 ? 26.672 -19.389 9.873 1.00 83.12 185 TYR A C 1
ATOM 1455 O O . TYR A 1 185 ? 26.352 -18.520 10.686 1.00 83.12 185 TYR A O 1
ATOM 1463 N N . LEU A 1 186 ? 25.780 -20.257 9.383 1.00 84.69 186 LEU A N 1
ATOM 1464 C CA . LEU A 1 186 ? 24.371 -20.248 9.781 1.00 84.69 186 LEU A CA 1
ATOM 1465 C C . LEU A 1 186 ? 24.205 -20.505 11.286 1.00 84.69 186 LEU A C 1
ATOM 1467 O O . LEU A 1 186 ? 23.519 -19.746 11.962 1.00 84.69 186 LEU A O 1
ATOM 1471 N N . VAL A 1 187 ? 24.859 -21.530 11.836 1.00 86.69 187 VAL A N 1
ATOM 1472 C CA . VAL A 1 187 ? 24.739 -21.852 13.269 1.00 86.69 187 VAL A CA 1
ATOM 1473 C C . VAL A 1 187 ? 25.352 -20.752 14.141 1.00 86.69 187 VAL A C 1
ATOM 1475 O O . VAL A 1 187 ? 24.747 -20.358 15.137 1.00 86.69 187 VAL A O 1
ATOM 1478 N N . PHE A 1 188 ? 26.511 -20.209 13.756 1.00 87.25 188 PHE A N 1
ATOM 1479 C CA . PHE A 1 188 ? 27.136 -19.109 14.498 1.00 87.25 188 PHE A CA 1
ATOM 1480 C C . PHE A 1 188 ? 26.312 -17.817 14.456 1.00 87.25 188 PHE A C 1
ATOM 1482 O O . PHE A 1 188 ? 26.260 -17.120 15.465 1.00 87.25 188 PHE A O 1
ATOM 1489 N N . SER A 1 189 ? 25.639 -17.513 13.343 1.00 84.25 189 SER A N 1
ATOM 1490 C CA . SER A 1 189 ? 24.828 -16.290 13.219 1.00 84.25 189 SER A CA 1
ATOM 1491 C C . SER A 1 189 ? 23.514 -16.318 14.011 1.00 84.25 189 SER A C 1
ATOM 1493 O O . SER A 1 189 ? 22.941 -15.263 14.250 1.00 84.25 189 SER A O 1
ATOM 1495 N N . ILE A 1 190 ? 23.040 -17.495 14.439 1.00 83.81 190 ILE A N 1
ATOM 1496 C CA . ILE A 1 190 ? 21.858 -17.634 15.312 1.00 83.81 190 ILE A CA 1
ATOM 1497 C C . ILE A 1 190 ? 22.230 -17.488 16.796 1.00 83.81 190 ILE A C 1
ATOM 1499 O O . ILE A 1 190 ? 21.404 -17.075 17.607 1.00 83.81 190 ILE A O 1
ATOM 1503 N N . ILE A 1 191 ? 23.450 -17.889 17.162 1.00 84.94 191 ILE A N 1
ATOM 1504 C CA . ILE A 1 191 ? 23.908 -17.959 18.558 1.00 84.94 191 ILE A CA 1
ATOM 1505 C C . ILE A 1 191 ? 24.515 -16.631 19.035 1.00 84.94 191 ILE A C 1
ATOM 1507 O O . ILE A 1 191 ? 24.461 -16.348 20.233 1.00 84.94 191 ILE A O 1
ATOM 1511 N N . LEU A 1 192 ? 25.112 -15.853 18.127 1.00 60.19 192 LEU A N 1
ATOM 1512 C CA . LEU A 1 192 ? 25.722 -14.548 18.405 1.00 60.19 192 LEU A CA 1
ATOM 1513 C C . LEU A 1 192 ? 24.690 -13.416 18.322 1.00 60.19 192 LEU A C 1
ATOM 1515 O O . LEU A 1 192 ? 24.661 -12.596 19.266 1.00 60.19 192 LEU A O 1
#

Mean predicted aligned error: 11.7 Å